Protein AF-A0A946VIC5-F1 (afdb_monomer)

Foldseek 3Di:
DPPPPDDPVNDALVPPQQVLLLQLLLCLLLQVVVSNVVSLVVLVVVCVVVVNDPSSLVSNLLSLLCNCPSLVVLVCLVVLVVVCVVNVRLDLSSLLSNLVSCLVVVVLVSNVVSLVSLVVVDPVPLALSQLSNLLSVLSSCVSVVVNVVSLVSLVVSLVSVVVVCVVPVVCQPPGQHPVVQRSLLSSLVSCVVVLNLVVSLVSLVVVCVRVPSSQSSLCSNLSSCVSVVNLVRNLVSLVSSCVSNVVRDPVRPCPVVSVVSNVD

Radius of gyration: 18.27 Å; Cα contacts (8 Å, |Δi|>4): 382; chains: 1; bounding box: 48×35×54 Å

Mean predicted aligned error: 4.72 Å

Secondary structure (DSSP, 8-state):
--TTS--GGG--IIIIIIHHHHHHHHHHHTT-HHHHHHHHHHHHHHHHHTTS-HHHHHHHHHHHHHHHHHTT-GGGHHHHHHHHHHTT---HHHHHHHHHHHHHTT-HHHHHHHHHHHHHH--SSS-HHHHHHHHHHHHHHHHTT-HHHHHHHHHHHHHHHHHHHHH-GGGGSSSS-SSSS-HHHHHHHHHHHTT-HHHHHHHHHHHHHHSTT-HHHHHHHHHHHHTTT-HHHHHHHHHHHHHHTTT--TT-TTHHHHHHHHH-

Nearest PDB structures (foldseek):
  6sar-assembly1_A  TM=4.954E-01  e=3.915E-02  Escherichia coli K-12
  2fbn-assembly1_B  TM=6.780E-01  e=4.516E-01  Plasmodium falciparum
  6ait-assembly1_E  TM=4.511E-01  e=3.450E-02  Escherichia coli K-12
  3urz-assembly2_B  TM=3.468E-01  e=1.222E-01  Bacteroides ovatus ATCC 8483
  3urz-assembly1_A  TM=3.395E-01  e=1.574E-01  Bacteroides ovatus ATCC 8483

Solvent-accessible surface area (backbone atoms only — not comparable to full-atom values): 13511 Å² total; per-residue (Å²): 116,71,91,79,80,52,57,78,88,72,54,42,57,67,65,51,29,46,50,51,46,46,51,29,50,51,24,52,60,30,30,32,54,68,64,24,47,54,50,48,52,48,44,50,52,52,24,59,71,58,75,60,39,71,69,41,49,59,39,38,34,44,46,57,18,44,52,31,58,76,62,63,39,38,89,48,23,64,63,51,46,49,54,30,60,80,66,67,59,83,54,51,49,34,37,40,33,28,11,49,22,19,46,77,71,67,38,54,69,55,19,51,52,24,31,53,56,21,52,71,60,29,78,83,75,49,44,64,20,42,31,39,23,28,45,32,47,12,48,47,30,37,75,72,67,41,44,71,62,9,53,50,32,23,52,48,20,35,54,39,48,53,52,36,40,70,77,40,56,65,54,68,55,94,52,75,64,69,46,78,71,45,43,37,46,55,39,18,52,53,30,38,76,72,69,39,18,70,61,12,28,52,31,21,56,56,37,40,72,71,47,64,82,44,46,67,41,36,50,50,28,19,54,20,22,48,71,62,75,33,54,71,59,15,50,53,30,46,49,56,45,47,63,54,34,70,76,32,46,89,84,35,87,59,51,64,60,52,52,54,62,72,72,106

Structure (mmCIF, N/CA/C/O backbone):
data_AF-A0A946VIC5-F1
#
_entry.id   AF-A0A946VIC5-F1
#
loop_
_atom_site.group_PDB
_atom_site.id
_atom_site.type_symbol
_atom_site.label_atom_id
_atom_site.label_alt_id
_atom_site.label_comp_id
_atom_site.label_asym_id
_atom_site.label_entity_id
_atom_site.label_seq_id
_atom_site.pdbx_PDB_ins_code
_atom_site.Cartn_x
_atom_site.Cartn_y
_atom_site.Cartn_z
_atom_site.occupancy
_atom_site.B_iso_or_equiv
_atom_site.auth_seq_id
_atom_site.auth_comp_id
_atom_site.auth_asym_id
_atom_site.auth_atom_id
_atom_site.pdbx_PDB_model_num
ATOM 1 N N . VAL A 1 1 ? 4.623 3.145 -31.785 1.00 45.12 1 VAL A N 1
ATOM 2 C CA . VAL A 1 1 ? 3.151 3.039 -31.645 1.00 45.12 1 VAL A CA 1
ATOM 3 C C . VAL A 1 1 ? 2.530 4.268 -32.287 1.00 45.12 1 VAL A C 1
ATOM 5 O O . VAL A 1 1 ? 2.564 5.324 -31.686 1.00 45.12 1 VAL A O 1
ATOM 8 N N . GLU A 1 2 ? 2.019 4.156 -33.515 1.00 37.47 2 GLU A N 1
ATOM 9 C CA . GLU A 1 2 ? 1.386 5.267 -34.262 1.00 37.47 2 GLU A CA 1
ATOM 10 C C . GLU A 1 2 ? -0.143 5.315 -34.094 1.00 37.47 2 GLU A C 1
ATOM 12 O O . GLU A 1 2 ? -0.842 5.965 -34.862 1.00 37.47 2 GLU A O 1
ATOM 17 N N . GLN A 1 3 ? -0.718 4.628 -33.104 1.00 45.34 3 GLN A N 1
ATOM 18 C CA . GLN A 1 3 ? -2.170 4.418 -33.107 1.00 45.34 3 GLN A CA 1
ATOM 19 C C . GLN A 1 3 ? -3.002 5.683 -32.805 1.00 45.34 3 GLN A C 1
ATOM 21 O O . GLN A 1 3 ? -4.219 5.634 -32.927 1.00 45.34 3 GLN A O 1
ATOM 26 N N . HIS A 1 4 ? -2.374 6.808 -32.436 1.00 49.34 4 HIS A N 1
ATOM 27 C CA . HIS A 1 4 ? -3.053 8.087 -32.165 1.00 49.34 4 HIS A CA 1
ATOM 28 C C . HIS A 1 4 ? -2.281 9.328 -32.668 1.00 49.34 4 HIS A C 1
ATOM 30 O O . HIS A 1 4 ? -2.567 10.432 -32.220 1.00 49.34 4 HIS A O 1
ATOM 36 N N . GLY A 1 5 ? -1.311 9.170 -33.579 1.00 45.22 5 GLY A N 1
ATOM 37 C CA . GLY A 1 5 ? -0.580 10.308 -34.167 1.00 45.22 5 GLY A CA 1
ATOM 38 C C . GLY A 1 5 ? 0.439 11.010 -33.256 1.00 45.22 5 GLY A C 1
ATOM 39 O O . GLY A 1 5 ? 0.906 12.083 -33.613 1.00 45.22 5 GLY A O 1
ATOM 40 N N . TRP A 1 6 ? 0.798 10.412 -32.117 1.00 37.88 6 TRP A N 1
ATOM 41 C CA . TRP A 1 6 ? 1.850 10.904 -31.218 1.00 37.88 6 TRP A CA 1
ATOM 42 C C . TRP A 1 6 ? 3.084 10.013 -31.348 1.00 37.88 6 TRP A C 1
ATOM 44 O O . TRP A 1 6 ? 2.950 8.784 -31.301 1.00 37.88 6 TRP A O 1
ATOM 54 N N . GLN A 1 7 ? 4.269 10.600 -31.532 1.00 47.69 7 GLN A N 1
ATOM 55 C CA . GLN A 1 7 ? 5.516 9.836 -31.556 1.00 47.69 7 GLN A CA 1
ATOM 56 C C . GLN A 1 7 ? 6.061 9.650 -30.135 1.00 47.69 7 GLN A C 1
ATOM 58 O O . GLN A 1 7 ? 5.732 10.400 -29.223 1.00 47.69 7 GLN A O 1
ATOM 63 N N . LEU A 1 8 ? 6.893 8.625 -29.922 1.00 47.81 8 LEU A N 1
ATOM 64 C CA . LEU A 1 8 ? 7.508 8.354 -28.612 1.00 47.81 8 LEU A CA 1
ATOM 65 C C . LEU A 1 8 ? 8.368 9.528 -28.107 1.00 47.81 8 LEU A C 1
ATOM 67 O O . LEU A 1 8 ? 8.489 9.696 -26.900 1.00 47.81 8 LEU A O 1
ATOM 71 N N . GLU A 1 9 ? 8.891 10.369 -29.005 1.00 51.94 9 GLU A N 1
ATOM 72 C CA . GLU A 1 9 ? 9.588 11.615 -28.649 1.00 51.94 9 GLU A CA 1
ATOM 73 C C . GLU A 1 9 ? 8.654 12.684 -28.042 1.00 51.94 9 GLU A C 1
ATOM 75 O O . GLU A 1 9 ? 9.115 13.525 -27.273 1.00 51.94 9 GLU A O 1
ATOM 80 N N . ASP A 1 10 ? 7.340 12.612 -28.296 1.00 52.44 10 ASP A N 1
ATOM 81 C CA . ASP A 1 10 ? 6.333 13.512 -27.712 1.00 52.44 10 ASP A CA 1
ATOM 82 C C . ASP A 1 10 ? 5.890 13.067 -26.300 1.00 52.44 10 ASP A C 1
ATOM 84 O O . ASP A 1 10 ? 5.249 13.823 -25.568 1.00 52.44 10 ASP A O 1
ATOM 88 N N . LEU A 1 11 ? 6.236 11.842 -25.883 1.00 52.28 11 LEU A N 1
ATOM 89 C CA . LEU A 1 11 ? 5.926 11.286 -24.563 1.00 52.28 11 LEU A CA 1
ATOM 90 C C . LEU A 1 11 ? 7.049 11.613 -23.574 1.00 52.28 11 LEU A C 1
ATOM 92 O O . LEU A 1 11 ? 7.829 10.753 -23.172 1.00 52.28 11 LEU A O 1
ATOM 96 N N . ASN A 1 12 ? 7.134 12.867 -23.142 1.00 56.34 12 ASN A N 1
ATOM 97 C CA . ASN A 1 12 ? 8.017 13.210 -22.031 1.00 56.34 12 ASN A CA 1
ATOM 98 C C . ASN A 1 12 ? 7.433 12.680 -20.689 1.00 56.34 12 ASN A C 1
ATOM 100 O O . ASN A 1 12 ? 6.232 12.413 -20.553 1.00 56.34 12 ASN A O 1
ATOM 104 N N . ASN A 1 13 ? 8.282 12.531 -19.661 1.00 54.94 13 ASN A N 1
ATOM 105 C CA . ASN A 1 13 ? 7.871 12.091 -18.311 1.00 54.94 13 ASN A CA 1
ATOM 106 C C . ASN A 1 13 ? 6.770 12.993 -17.709 1.00 54.94 13 ASN A C 1
ATOM 108 O O . ASN A 1 13 ? 6.002 12.550 -16.848 1.00 54.94 13 ASN A O 1
ATOM 112 N N . HIS A 1 14 ? 6.675 14.242 -18.185 1.00 57.25 14 HIS A N 1
ATOM 113 C CA . HIS A 1 14 ? 5.679 15.193 -17.732 1.00 57.25 14 HIS A CA 1
ATOM 114 C C . HIS A 1 14 ? 4.271 14.851 -18.246 1.00 57.25 14 HIS A C 1
ATOM 116 O O . HIS A 1 14 ? 3.366 14.656 -17.440 1.00 57.25 14 HIS A O 1
ATOM 122 N N . ASP A 1 15 ? 4.081 14.677 -19.550 1.00 60.31 15 ASP A N 1
ATOM 123 C CA . ASP A 1 15 ? 2.748 14.533 -20.141 1.00 60.31 15 ASP A CA 1
ATOM 124 C C . ASP A 1 15 ? 2.245 13.089 -20.082 1.00 60.31 15 ASP A C 1
ATOM 126 O O . ASP A 1 15 ? 1.104 12.836 -19.700 1.00 60.31 15 ASP A O 1
ATOM 130 N N . TYR A 1 16 ? 3.101 12.107 -20.364 1.00 67.81 16 TYR A N 1
ATOM 131 C CA . TYR A 1 16 ? 2.689 10.704 -20.320 1.00 67.81 16 TYR A CA 1
ATOM 132 C C . TYR A 1 16 ? 2.698 10.152 -18.889 1.00 67.81 16 TYR A C 1
ATOM 134 O O . TYR A 1 16 ? 1.723 9.573 -18.404 1.00 67.81 16 TYR A O 1
ATOM 142 N N . GLY A 1 17 ? 3.804 10.371 -18.175 1.00 71.06 17 GLY A N 1
ATOM 143 C CA . GLY A 1 17 ? 4.026 9.805 -16.852 1.00 71.06 17 GLY A CA 1
ATOM 144 C C . GLY A 1 17 ? 3.172 10.450 -15.762 1.00 71.06 17 GLY A C 1
ATOM 145 O O . GLY A 1 17 ? 2.600 9.729 -14.939 1.00 71.06 17 GLY A O 1
ATOM 146 N N . HIS A 1 18 ? 3.095 11.787 -15.686 1.00 77.31 18 HIS A N 1
ATOM 147 C CA . HIS A 1 18 ? 2.288 12.433 -14.640 1.00 77.31 18 HIS A CA 1
ATOM 148 C C . HIS A 1 18 ? 0.790 12.247 -14.874 1.00 77.31 18 HIS A C 1
ATOM 150 O O . HIS A 1 18 ? 0.112 11.803 -13.948 1.00 77.31 18 HIS A O 1
ATOM 156 N N . LEU A 1 19 ? 0.271 12.496 -16.083 1.00 84.44 19 LEU A N 1
ATOM 157 C CA . LEU A 1 19 ? -1.175 12.414 -16.329 1.00 84.44 19 LEU A CA 1
ATOM 158 C C . LEU A 1 19 ? -1.728 11.011 -16.060 1.00 84.44 19 LEU A C 1
ATOM 160 O O . LEU A 1 19 ? -2.738 10.878 -15.368 1.00 84.44 19 LEU A O 1
ATOM 164 N N . LEU A 1 20 ? -1.048 9.957 -16.523 1.00 89.12 20 LEU A N 1
ATOM 165 C CA . LEU A 1 20 ? -1.529 8.587 -16.324 1.00 89.12 20 LEU A CA 1
ATOM 166 C C . LEU A 1 20 ? -1.470 8.141 -14.863 1.00 89.12 20 LEU A C 1
ATOM 168 O O . LEU A 1 20 ? -2.425 7.532 -14.385 1.00 89.12 20 LEU A O 1
ATOM 172 N N . ARG A 1 21 ? -0.399 8.468 -14.124 1.00 91.19 21 ARG A N 1
ATOM 173 C CA . ARG A 1 21 ? -0.308 8.146 -12.687 1.00 91.19 21 ARG A CA 1
ATOM 174 C C . ARG A 1 21 ? -1.406 8.841 -11.885 1.00 91.19 21 ARG A C 1
ATOM 176 O O . ARG A 1 21 ? -2.006 8.231 -11.004 1.00 91.19 21 ARG A O 1
ATOM 183 N N . PHE A 1 22 ? -1.686 10.102 -12.202 1.00 91.81 22 PHE A N 1
ATOM 184 C CA . PHE A 1 22 ? -2.711 10.889 -11.522 1.00 91.81 22 PHE A CA 1
ATOM 185 C C . PHE A 1 22 ? -4.117 10.408 -11.846 1.00 91.81 22 PHE A C 1
ATOM 187 O O . PHE A 1 22 ? -4.908 10.208 -10.929 1.00 91.81 22 PHE A O 1
ATOM 194 N N . ALA A 1 23 ? -4.417 10.196 -13.128 1.00 93.44 23 ALA A N 1
ATOM 195 C CA . ALA A 1 23 ? -5.705 9.670 -13.553 1.00 93.44 23 ALA A CA 1
ATOM 196 C C . ALA A 1 23 ? -5.943 8.282 -12.948 1.00 93.44 23 ALA A C 1
ATOM 198 O O . ALA A 1 23 ? -6.997 8.045 -12.365 1.00 93.44 23 ALA A O 1
ATOM 199 N N . ASN A 1 24 ? -4.942 7.394 -12.990 1.00 96.25 24 ASN A N 1
ATOM 200 C CA . ASN A 1 24 ? -5.026 6.077 -12.367 1.00 96.25 24 ASN A CA 1
ATOM 201 C C . ASN A 1 24 ? -5.308 6.176 -10.861 1.00 96.25 24 ASN A C 1
ATOM 203 O O . ASN A 1 24 ? -6.275 5.583 -10.393 1.00 96.25 24 ASN A O 1
ATOM 207 N N . TYR A 1 25 ? -4.532 6.973 -10.119 1.00 95.81 25 TYR A N 1
ATOM 208 C CA . TYR A 1 25 ? -4.773 7.183 -8.691 1.00 95.81 25 TYR A CA 1
ATOM 209 C C . TYR A 1 25 ? -6.165 7.771 -8.415 1.00 95.81 25 TYR A C 1
ATOM 211 O O . TYR A 1 25 ? -6.867 7.289 -7.530 1.00 95.81 25 TYR A O 1
ATOM 219 N N . GLY A 1 26 ? -6.591 8.772 -9.187 1.00 95.25 26 GLY A N 1
ATOM 220 C CA . GLY A 1 26 ? -7.910 9.389 -9.060 1.00 95.25 26 GLY A CA 1
ATOM 221 C C . GLY A 1 26 ? -9.044 8.385 -9.265 1.00 95.25 26 GLY A C 1
ATOM 222 O O . GLY A 1 26 ? -9.952 8.322 -8.440 1.00 95.25 26 GLY A O 1
ATOM 223 N N . TYR A 1 27 ? -8.962 7.550 -10.305 1.00 96.94 27 TYR A N 1
ATOM 224 C CA . TYR A 1 27 ? -9.936 6.487 -10.553 1.00 96.94 27 TYR A CA 1
ATOM 225 C C . TYR A 1 27 ? -9.953 5.436 -9.440 1.00 96.94 27 TYR A C 1
ATOM 227 O O . TYR A 1 27 ? -11.035 5.045 -9.003 1.00 96.94 27 TYR A O 1
ATOM 235 N N . LEU A 1 28 ? -8.785 5.029 -8.931 1.00 97.19 28 LEU A N 1
ATOM 236 C CA . LEU A 1 28 ? -8.693 4.114 -7.789 1.00 97.19 28 LEU A CA 1
ATOM 237 C C . LEU A 1 28 ? -9.374 4.706 -6.548 1.00 97.19 28 LEU A C 1
ATOM 239 O O . LEU A 1 28 ? -10.221 4.053 -5.946 1.00 97.19 28 LEU A O 1
ATOM 243 N N . GLN A 1 29 ? -9.080 5.963 -6.200 1.00 96.12 29 GLN A N 1
ATOM 244 C CA . GLN A 1 29 ? -9.702 6.619 -5.044 1.00 96.12 29 GLN A CA 1
ATOM 245 C C . GLN A 1 29 ? -11.203 6.870 -5.242 1.00 96.12 29 GLN A C 1
ATOM 247 O O . GLN A 1 29 ? -11.960 6.774 -4.283 1.00 96.12 29 GLN A O 1
ATOM 252 N N . ALA A 1 30 ? -11.662 7.134 -6.466 1.00 95.75 30 ALA A N 1
ATOM 253 C CA . ALA A 1 30 ? -13.085 7.279 -6.785 1.00 95.75 30 ALA A CA 1
ATOM 254 C C . ALA A 1 30 ? -13.847 5.938 -6.826 1.00 95.75 30 ALA A C 1
ATOM 256 O O . ALA A 1 30 ? -15.070 5.929 -6.968 1.00 95.75 30 ALA A O 1
ATOM 257 N N . GLY A 1 31 ? -13.146 4.806 -6.711 1.00 96.00 31 GLY A N 1
ATOM 258 C CA . GLY A 1 31 ? -13.733 3.472 -6.803 1.00 96.00 31 GLY A CA 1
ATOM 259 C C . GLY A 1 31 ? -14.170 3.082 -8.220 1.00 96.00 31 GLY A C 1
ATOM 260 O O . GLY A 1 31 ? -15.092 2.282 -8.379 1.00 96.00 31 GLY A O 1
ATOM 261 N N . ILE A 1 32 ? -13.528 3.650 -9.246 1.00 96.62 32 ILE A N 1
ATOM 262 C CA . ILE A 1 32 ? -13.761 3.378 -10.673 1.00 96.62 32 ILE A CA 1
ATOM 263 C C . ILE A 1 32 ? -12.616 2.492 -11.186 1.00 96.62 32 ILE A C 1
ATOM 265 O O . ILE A 1 32 ? -11.717 2.927 -11.912 1.00 96.62 32 ILE A O 1
ATOM 269 N N . ALA A 1 33 ? -12.602 1.235 -10.744 1.00 95.50 33 ALA A N 1
ATOM 270 C CA . ALA A 1 33 ? -11.499 0.314 -10.995 1.00 95.50 33 ALA A CA 1
ATOM 271 C C . ALA A 1 33 ? -11.354 -0.044 -12.484 1.00 95.50 33 ALA A C 1
ATOM 273 O O . ALA A 1 33 ? -10.235 -0.292 -12.936 1.00 95.50 33 ALA A O 1
ATOM 274 N N . SER A 1 34 ? -12.438 -0.037 -13.267 1.00 95.81 34 SER A N 1
ATOM 275 C CA . SER A 1 34 ? -12.372 -0.326 -14.706 1.00 95.81 34 SER A CA 1
ATOM 276 C C . SER A 1 34 ? -11.524 0.686 -15.491 1.00 95.81 34 SER A C 1
ATOM 278 O O . SER A 1 34 ? -10.685 0.280 -16.296 1.00 95.81 34 SER A O 1
ATOM 280 N N . GLU A 1 35 ? -11.663 1.989 -15.234 1.00 95.44 35 GLU A N 1
ATOM 281 C CA . GLU A 1 35 ? -10.852 3.025 -15.892 1.00 95.44 35 GLU A CA 1
ATOM 282 C C . GLU A 1 35 ? -9.392 2.975 -15.420 1.00 95.44 35 GLU A C 1
ATOM 284 O O . GLU A 1 35 ? -8.463 3.064 -16.230 1.00 95.44 35 GLU A O 1
ATOM 289 N N . ALA A 1 36 ? -9.166 2.720 -14.126 1.00 96.25 36 ALA A N 1
ATOM 290 C CA . ALA A 1 36 ? -7.824 2.479 -13.600 1.00 96.25 36 ALA A CA 1
ATOM 291 C C . ALA A 1 36 ? -7.151 1.267 -14.280 1.00 96.25 36 ALA A C 1
ATOM 293 O O . ALA A 1 36 ? -5.966 1.331 -14.623 1.00 96.25 36 ALA A O 1
ATOM 294 N N . ALA A 1 37 ? -7.903 0.189 -14.531 1.00 96.69 37 ALA A N 1
ATOM 295 C CA . ALA A 1 37 ? -7.414 -1.013 -15.201 1.00 96.69 37 ALA A CA 1
ATOM 296 C C . ALA A 1 37 ? -7.031 -0.758 -16.666 1.00 96.69 37 ALA A C 1
ATOM 298 O O . ALA A 1 37 ? -5.999 -1.259 -17.116 1.00 96.69 37 ALA A O 1
ATOM 299 N N . LYS A 1 38 ? -7.799 0.062 -17.400 1.00 95.44 38 LYS A N 1
ATOM 300 C CA . LYS A 1 38 ? -7.442 0.464 -18.774 1.00 95.44 38 LYS A CA 1
ATOM 301 C C . LYS A 1 38 ? -6.093 1.180 -18.810 1.00 95.44 38 LYS A C 1
ATOM 303 O O . LYS A 1 38 ? -5.253 0.852 -19.645 1.00 95.44 38 LYS A O 1
ATOM 308 N N . ILE A 1 39 ? -5.849 2.103 -17.875 1.00 95.06 39 ILE A N 1
ATOM 309 C CA . ILE A 1 39 ? -4.554 2.794 -17.766 1.00 95.06 39 ILE A CA 1
ATOM 310 C C . ILE A 1 39 ? -3.432 1.802 -17.426 1.00 95.06 39 ILE A C 1
ATOM 312 O O . ILE A 1 39 ? -2.368 1.848 -18.043 1.00 95.06 39 ILE A O 1
ATOM 316 N N . ARG A 1 40 ? -3.674 0.869 -16.494 1.00 95.56 40 ARG A N 1
ATOM 317 C CA . ARG A 1 40 ? -2.712 -0.183 -16.116 1.00 95.56 40 ARG A CA 1
ATOM 318 C C . ARG A 1 40 ? -2.302 -1.058 -17.306 1.00 95.56 40 ARG A C 1
ATOM 320 O O . ARG A 1 40 ? -1.120 -1.366 -17.455 1.00 95.56 40 ARG A O 1
ATOM 327 N N . GLN A 1 41 ? -3.255 -1.437 -18.156 1.00 95.38 41 GLN A N 1
ATOM 328 C CA . GLN A 1 41 ? -2.980 -2.191 -19.382 1.00 95.38 41 GLN A CA 1
ATOM 329 C C . GLN A 1 41 ? -2.234 -1.342 -20.412 1.00 95.38 41 GLN A C 1
ATOM 331 O O . GLN A 1 41 ? -1.249 -1.802 -20.987 1.00 95.38 41 GLN A O 1
ATOM 336 N N . ARG A 1 42 ? -2.665 -0.091 -20.608 1.00 92.69 42 ARG A N 1
ATOM 337 C CA . ARG A 1 42 ? -2.053 0.823 -21.574 1.00 92.69 42 ARG A CA 1
ATOM 338 C C . ARG A 1 42 ? -0.579 1.080 -21.272 1.00 92.69 42 ARG A C 1
ATOM 340 O O . ARG A 1 42 ? 0.243 0.990 -22.176 1.00 92.69 42 ARG A O 1
ATOM 347 N N . VAL A 1 43 ? -0.232 1.346 -20.010 1.00 93.06 43 VAL A N 1
ATOM 348 C CA . VAL A 1 43 ? 1.161 1.636 -19.640 1.00 93.06 43 VAL A CA 1
ATOM 349 C C . VAL A 1 43 ? 2.084 0.435 -19.864 1.00 93.06 43 VAL A C 1
ATOM 351 O O . VAL A 1 43 ? 3.217 0.624 -20.296 1.00 93.06 43 VAL A O 1
ATOM 354 N N . LEU A 1 44 ? 1.595 -0.795 -19.654 1.00 94.69 44 LEU A N 1
ATOM 355 C CA . LEU A 1 44 ? 2.353 -2.010 -19.969 1.00 94.69 44 LEU A CA 1
ATOM 356 C C . LEU A 1 44 ? 2.551 -2.174 -21.481 1.00 94.6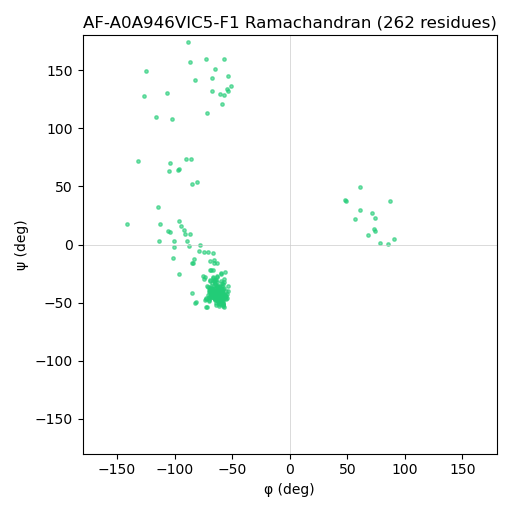9 44 LEU A C 1
ATOM 358 O O . LEU A 1 44 ? 3.662 -2.446 -21.927 1.00 94.69 44 LEU A O 1
ATOM 362 N N . GLN A 1 45 ? 1.494 -1.975 -22.273 1.00 92.56 45 GLN A N 1
ATOM 363 C CA . GLN A 1 45 ? 1.575 -2.057 -23.735 1.00 92.56 45 GLN A CA 1
ATOM 364 C C . GLN A 1 45 ? 2.579 -1.051 -24.302 1.00 92.56 45 GLN A C 1
ATOM 366 O O . GLN A 1 45 ? 3.420 -1.422 -25.118 1.00 92.56 45 GLN A O 1
ATOM 371 N N . ASP A 1 46 ? 2.534 0.197 -23.838 1.00 89.50 46 ASP A N 1
ATOM 372 C CA . ASP A 1 46 ? 3.448 1.245 -24.292 1.00 89.50 46 ASP A CA 1
ATOM 373 C C . ASP A 1 46 ? 4.886 0.982 -23.819 1.00 89.50 46 ASP A C 1
ATOM 375 O O . ASP A 1 46 ? 5.822 1.181 -24.593 1.00 89.50 46 ASP A O 1
ATOM 379 N N . PHE A 1 47 ? 5.079 0.459 -22.601 1.00 91.38 47 PHE A N 1
ATOM 380 C CA . PHE A 1 47 ? 6.396 0.031 -22.121 1.00 91.38 47 PHE A CA 1
ATOM 381 C C . PHE A 1 47 ? 7.004 -1.036 -23.038 1.00 91.38 47 PHE A C 1
ATOM 383 O O . PHE A 1 47 ? 8.110 -0.853 -23.546 1.00 91.38 47 PHE A O 1
ATOM 390 N N . VAL A 1 48 ? 6.259 -2.107 -23.329 1.00 91.81 48 VAL A N 1
ATOM 391 C CA . VAL A 1 48 ? 6.712 -3.186 -24.221 1.00 91.81 48 VAL A CA 1
ATOM 392 C C . VAL A 1 48 ? 6.971 -2.658 -25.632 1.00 91.81 48 VAL A C 1
ATOM 394 O O . VAL A 1 48 ? 8.019 -2.931 -26.214 1.00 91.81 48 VAL A O 1
ATOM 397 N N . ALA A 1 49 ? 6.058 -1.855 -26.177 1.00 88.75 49 ALA A N 1
ATOM 398 C CA . ALA A 1 49 ? 6.183 -1.331 -27.533 1.00 88.75 49 ALA A CA 1
ATOM 399 C C . ALA A 1 49 ? 7.311 -0.298 -27.692 1.00 88.75 49 ALA A C 1
ATOM 401 O O . ALA A 1 49 ? 7.799 -0.096 -28.803 1.00 88.75 49 ALA A O 1
ATOM 402 N N . SER A 1 50 ? 7.733 0.343 -26.599 1.00 87.25 50 SER A N 1
ATOM 403 C CA . SER A 1 50 ? 8.916 1.212 -26.561 1.00 87.25 50 SER A CA 1
ATOM 404 C C . SER A 1 50 ? 10.241 0.444 -26.468 1.00 87.25 50 SER A C 1
ATOM 406 O O . SER A 1 50 ? 11.300 1.061 -26.518 1.00 87.25 50 SER A O 1
ATOM 408 N N . GLY A 1 51 ? 10.204 -0.885 -26.312 1.00 88.56 51 GLY A N 1
ATOM 409 C CA . GLY A 1 51 ? 11.398 -1.689 -26.043 1.00 88.56 51 GLY A CA 1
ATOM 410 C C . GLY A 1 51 ? 11.922 -1.543 -24.610 1.00 88.56 51 GLY A C 1
ATOM 411 O O . GLY A 1 51 ? 13.098 -1.798 -24.368 1.00 88.56 51 GLY A O 1
ATOM 412 N N . GLY A 1 52 ? 11.067 -1.135 -23.667 1.00 87.69 52 GLY A N 1
ATOM 413 C CA . GLY A 1 52 ? 11.423 -0.983 -22.258 1.00 87.69 52 GLY A CA 1
ATOM 414 C C . GLY A 1 52 ? 12.012 0.381 -21.890 1.00 87.69 52 GLY A C 1
ATOM 415 O O . GLY A 1 52 ? 12.921 0.447 -21.063 1.00 87.69 52 GLY A O 1
ATOM 416 N N . ALA A 1 53 ? 11.519 1.470 -22.491 1.00 86.75 53 ALA A N 1
ATOM 417 C CA . ALA A 1 53 ? 12.000 2.824 -22.221 1.00 86.75 53 ALA A CA 1
ATOM 418 C C . ALA A 1 53 ? 11.956 3.176 -20.720 1.00 86.75 53 ALA A C 1
ATOM 420 O O . ALA A 1 53 ? 10.953 2.952 -20.026 1.00 86.75 53 ALA A O 1
ATOM 421 N N . ALA A 1 54 ? 13.045 3.765 -20.218 1.00 83.31 54 ALA A N 1
ATOM 422 C CA . ALA A 1 54 ? 13.221 4.078 -18.800 1.00 83.31 54 ALA A CA 1
ATOM 423 C C . ALA A 1 54 ? 12.180 5.093 -18.291 1.00 83.31 54 ALA A C 1
ATOM 425 O O . ALA A 1 54 ? 11.723 5.014 -17.149 1.00 83.31 54 ALA A O 1
ATOM 426 N N . GLU A 1 55 ? 11.753 6.005 -19.162 1.00 82.00 55 GLU A N 1
ATOM 427 C CA . GLU A 1 55 ? 10.748 7.037 -18.918 1.00 82.00 55 GLU A CA 1
ATOM 428 C C . GLU A 1 55 ? 9.364 6.442 -18.615 1.00 82.00 55 GLU A C 1
ATOM 430 O O . GLU A 1 55 ? 8.574 7.050 -17.890 1.00 82.00 55 GLU A O 1
ATOM 435 N N . ILE A 1 56 ? 9.077 5.237 -19.124 1.00 88.12 56 ILE A N 1
ATOM 436 C CA . ILE A 1 56 ? 7.808 4.524 -18.919 1.00 88.12 56 ILE A CA 1
ATOM 437 C C . ILE A 1 56 ? 7.908 3.520 -17.760 1.00 88.12 56 ILE A C 1
ATOM 439 O O . ILE A 1 56 ? 6.904 3.250 -17.095 1.00 88.12 56 ILE A O 1
ATOM 443 N N . ALA A 1 57 ? 9.109 3.023 -17.449 1.00 90.94 57 ALA A N 1
ATOM 444 C CA . ALA A 1 57 ? 9.331 2.062 -16.368 1.00 90.94 57 ALA A CA 1
ATOM 445 C C . ALA A 1 57 ? 8.820 2.569 -15.005 1.00 90.94 57 ALA A C 1
ATOM 447 O O . ALA A 1 57 ? 8.158 1.837 -14.270 1.00 90.94 57 ALA A O 1
ATOM 448 N N . ALA A 1 58 ? 9.078 3.839 -14.667 1.00 89.88 58 ALA A N 1
ATOM 449 C CA . ALA A 1 58 ? 8.632 4.411 -13.395 1.00 89.88 58 ALA A CA 1
ATOM 450 C C . ALA A 1 58 ? 7.098 4.594 -13.303 1.00 89.88 58 ALA A C 1
ATOM 452 O O . ALA A 1 58 ? 6.520 4.195 -12.287 1.00 89.88 58 ALA A O 1
ATOM 453 N N . PRO A 1 59 ? 6.402 5.144 -14.319 1.00 92.06 59 PRO A N 1
ATOM 454 C CA . PRO A 1 59 ? 4.941 5.102 -14.390 1.00 92.06 59 PRO A CA 1
ATOM 455 C C . PRO A 1 59 ? 4.352 3.689 -14.314 1.00 92.06 59 PRO A C 1
ATOM 457 O O . PRO A 1 59 ? 3.395 3.487 -13.567 1.00 92.06 59 PRO A O 1
ATOM 460 N N . LEU A 1 60 ? 4.933 2.720 -15.033 1.00 95.25 60 LEU A N 1
ATOM 461 C CA . LEU A 1 60 ? 4.509 1.318 -15.011 1.00 95.25 60 LEU A CA 1
ATOM 462 C C . LEU A 1 60 ? 4.557 0.756 -13.586 1.00 95.25 60 LEU A C 1
ATOM 464 O O . LEU A 1 60 ? 3.541 0.271 -13.084 1.00 95.25 60 LEU A O 1
ATOM 468 N N . ALA A 1 61 ? 5.709 0.887 -12.922 1.00 95.94 61 ALA A N 1
ATOM 469 C CA . ALA A 1 61 ? 5.913 0.423 -11.556 1.00 95.94 61 ALA A CA 1
ATOM 470 C C . ALA A 1 61 ? 4.924 1.065 -10.567 1.00 95.94 61 ALA A C 1
ATOM 472 O O . ALA A 1 61 ? 4.333 0.358 -9.755 1.00 95.94 61 ALA A O 1
ATOM 473 N N . ASP A 1 62 ? 4.698 2.383 -10.650 1.00 95.56 62 ASP A N 1
ATOM 474 C CA . ASP A 1 62 ? 3.762 3.092 -9.763 1.00 95.56 62 ASP A CA 1
ATOM 475 C C . ASP A 1 62 ? 2.315 2.619 -9.958 1.00 95.56 62 ASP A C 1
ATOM 477 O O . ASP A 1 62 ? 1.645 2.264 -8.992 1.00 95.56 62 ASP A O 1
ATOM 481 N N . ILE A 1 63 ? 1.838 2.576 -11.204 1.00 96.81 63 ILE A N 1
ATOM 482 C CA . ILE A 1 63 ? 0.451 2.214 -11.536 1.00 96.81 63 ILE A CA 1
ATOM 483 C C . ILE A 1 63 ? 0.147 0.765 -11.136 1.00 96.81 63 ILE A C 1
ATOM 485 O O . ILE A 1 63 ? -0.913 0.475 -10.577 1.00 96.81 63 ILE A O 1
ATOM 489 N N . TRP A 1 64 ? 1.079 -0.155 -11.388 1.00 97.88 64 TRP A N 1
ATOM 490 C CA . TRP A 1 64 ? 0.901 -1.560 -11.026 1.00 97.88 64 TRP A CA 1
ATOM 491 C C . TRP A 1 64 ? 0.983 -1.792 -9.516 1.00 97.88 64 TRP A C 1
ATOM 493 O O . TRP A 1 64 ? 0.207 -2.584 -8.982 1.00 97.88 64 TRP A O 1
ATOM 503 N N . ALA A 1 65 ? 1.843 -1.057 -8.811 1.00 98.38 65 ALA A N 1
ATOM 504 C CA . ALA A 1 65 ? 1.907 -1.089 -7.354 1.00 98.38 65 ALA A CA 1
ATOM 505 C C . ALA A 1 65 ? 0.619 -0.563 -6.699 1.00 98.38 65 ALA A C 1
ATOM 507 O O . ALA A 1 65 ? 0.093 -1.180 -5.770 1.00 98.38 65 ALA A O 1
ATOM 508 N N . ARG A 1 66 ? 0.073 0.550 -7.211 1.00 97.75 66 ARG A N 1
ATOM 509 C CA . ARG A 1 66 ? -1.174 1.156 -6.715 1.00 97.75 66 ARG A CA 1
ATOM 510 C C . ARG A 1 66 ? -2.365 0.226 -6.849 1.00 97.75 66 ARG A C 1
ATOM 512 O O . ARG A 1 66 ? -3.183 0.171 -5.941 1.00 97.75 66 ARG A O 1
ATOM 519 N N . TRP A 1 67 ? -2.434 -0.545 -7.931 1.00 97.94 67 TRP A N 1
ATOM 520 C CA . TRP A 1 67 ? -3.483 -1.547 -8.097 1.00 97.94 67 TRP A CA 1
ATOM 521 C C . TRP A 1 67 ? -3.525 -2.549 -6.935 1.00 97.94 67 TRP A C 1
ATOM 523 O O . TRP A 1 67 ? -4.600 -2.869 -6.438 1.00 97.94 67 TRP A O 1
ATOM 533 N N . VAL A 1 68 ? -2.362 -3.026 -6.481 1.00 98.12 68 VAL A N 1
ATOM 534 C CA . VAL A 1 68 ? -2.276 -3.959 -5.349 1.00 98.12 68 VAL A CA 1
ATOM 535 C C . VAL A 1 68 ? -2.558 -3.245 -4.028 1.00 98.12 68 VAL A C 1
ATOM 537 O O . VAL A 1 68 ? -3.366 -3.729 -3.243 1.00 98.12 68 VAL A O 1
ATOM 540 N N . ILE A 1 69 ? -1.937 -2.086 -3.796 1.00 98.06 69 ILE A N 1
ATOM 541 C CA . ILE A 1 69 ? -2.018 -1.370 -2.516 1.00 98.06 69 ILE A CA 1
ATOM 542 C C . ILE A 1 69 ? -3.390 -0.728 -2.284 1.00 98.06 69 ILE A C 1
ATOM 544 O O . ILE A 1 69 ? -3.987 -0.932 -1.231 1.00 98.06 69 ILE A O 1
ATOM 548 N N . ASP A 1 70 ? -3.878 0.078 -3.228 1.00 97.31 70 ASP A N 1
ATOM 549 C CA . ASP A 1 70 ? -5.065 0.915 -3.017 1.00 97.31 70 ASP A CA 1
ATOM 550 C C . ASP A 1 70 ? -6.361 0.074 -3.052 1.00 97.31 70 ASP A C 1
ATOM 552 O O . ASP A 1 70 ? -7.330 0.417 -2.378 1.00 97.31 70 ASP A O 1
ATOM 556 N N . LEU A 1 71 ? -6.372 -1.066 -3.759 1.00 96.50 71 LEU A N 1
ATOM 557 C CA . LEU A 1 71 ? -7.507 -2.005 -3.796 1.00 96.50 71 LEU A CA 1
ATOM 558 C C . LEU A 1 71 ? -7.335 -3.231 -2.880 1.00 96.50 71 LEU A C 1
ATOM 560 O O . LEU A 1 71 ? -8.183 -4.124 -2.918 1.00 96.50 71 LEU A O 1
ATOM 564 N N . GLU A 1 72 ? -6.238 -3.302 -2.118 1.00 96.19 72 GLU A N 1
ATOM 565 C CA . GLU A 1 72 ? -5.842 -4.458 -1.291 1.00 96.19 72 GLU A CA 1
ATOM 566 C C . GLU A 1 72 ? -5.909 -5.802 -2.050 1.00 96.19 72 GLU A C 1
ATOM 568 O O . GLU A 1 72 ? -6.297 -6.839 -1.512 1.00 96.19 72 GLU A O 1
ATOM 573 N N . GLN A 1 73 ? -5.527 -5.796 -3.332 1.00 96.62 73 GLN A N 1
ATOM 574 C CA . GLN A 1 73 ? -5.524 -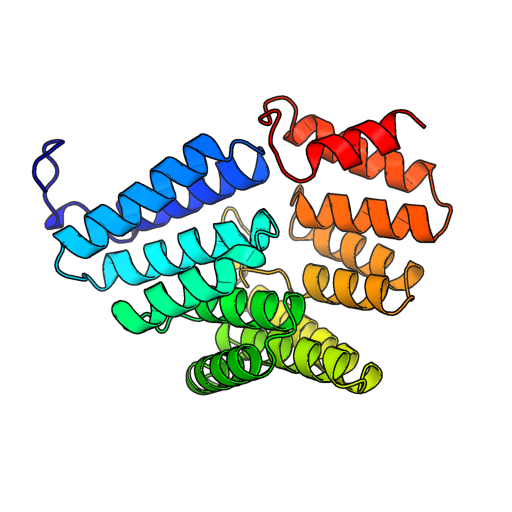6.972 -4.213 1.00 96.62 73 GLN A CA 1
ATOM 575 C C . GLN A 1 73 ? -4.277 -7.830 -3.976 1.00 96.62 73 GLN A C 1
ATOM 577 O O . GLN A 1 73 ? -3.519 -8.117 -4.906 1.00 96.62 73 GLN A O 1
ATOM 582 N N . TRP A 1 74 ? -4.045 -8.224 -2.722 1.00 97.44 74 TRP A N 1
ATOM 583 C CA . TRP A 1 74 ? -2.839 -8.940 -2.296 1.00 97.44 74 TRP A CA 1
ATOM 584 C C . TRP A 1 74 ? -2.624 -10.238 -3.076 1.00 97.44 74 TRP A C 1
ATOM 586 O O . TRP A 1 74 ? -1.492 -10.614 -3.351 1.00 97.44 74 TRP A O 1
ATOM 596 N N . GLN A 1 75 ? -3.688 -10.887 -3.549 1.00 97.06 75 GLN A N 1
ATOM 597 C CA . GLN A 1 75 ? -3.590 -12.108 -4.356 1.00 97.06 75 GLN A CA 1
ATOM 598 C C . GLN A 1 75 ? -2.868 -11.891 -5.701 1.00 97.06 75 GLN A C 1
ATOM 600 O O . GLN A 1 75 ? -2.441 -12.857 -6.320 1.00 97.06 75 GLN A O 1
ATOM 605 N N . GLN A 1 76 ? -2.701 -10.643 -6.158 1.00 97.69 76 GLN A N 1
ATOM 606 C CA . GLN A 1 76 ? -1.951 -10.309 -7.378 1.00 97.69 76 GLN A CA 1
ATOM 607 C C . GLN A 1 76 ? -0.453 -10.068 -7.129 1.00 97.69 76 GLN A C 1
ATOM 609 O O . GLN A 1 76 ? 0.265 -9.704 -8.061 1.00 97.69 76 GLN A O 1
ATOM 614 N N . THR A 1 77 ? 0.036 -10.244 -5.897 1.00 98.56 77 THR A N 1
ATOM 615 C CA . THR A 1 77 ? 1.439 -9.992 -5.539 1.00 98.56 77 THR A CA 1
ATOM 616 C C . THR A 1 77 ? 2.424 -10.848 -6.330 1.00 98.56 77 THR A C 1
ATOM 618 O O . THR A 1 77 ? 3.429 -10.310 -6.788 1.00 98.56 77 THR A O 1
ATOM 621 N N . ASP A 1 78 ? 2.142 -12.135 -6.546 1.00 98.31 78 ASP A N 1
ATOM 622 C CA . ASP A 1 78 ? 3.060 -13.005 -7.294 1.00 98.31 78 ASP A CA 1
ATOM 623 C C . ASP A 1 78 ? 3.163 -12.563 -8.761 1.00 98.31 78 ASP A C 1
ATOM 625 O O . ASP A 1 78 ? 4.265 -12.386 -9.274 1.00 98.31 78 ASP A O 1
ATOM 629 N N . THR A 1 79 ? 2.032 -12.236 -9.398 1.00 98.25 79 THR A N 1
ATOM 630 C CA . THR A 1 79 ? 2.007 -11.647 -10.749 1.00 98.25 79 THR A CA 1
ATOM 631 C C . THR A 1 79 ? 2.760 -10.316 -10.813 1.00 98.25 79 THR A C 1
ATOM 633 O O . THR A 1 79 ? 3.431 -10.021 -11.801 1.00 98.25 79 THR A O 1
ATOM 636 N N . LEU A 1 80 ? 2.669 -9.487 -9.767 1.00 98.56 80 LEU A N 1
ATOM 637 C CA . LEU A 1 80 ? 3.414 -8.230 -9.697 1.00 98.56 80 LEU A CA 1
ATOM 638 C C . LEU A 1 80 ? 4.929 -8.475 -9.592 1.00 98.56 80 LEU A C 1
ATOM 640 O O . LEU A 1 80 ? 5.704 -7.765 -10.231 1.00 98.56 80 LEU A O 1
ATOM 644 N N . ALA A 1 81 ? 5.346 -9.482 -8.822 1.00 98.69 81 ALA A N 1
ATOM 645 C CA . ALA A 1 81 ? 6.745 -9.878 -8.699 1.00 98.69 81 ALA A CA 1
ATOM 646 C C . ALA A 1 81 ? 7.292 -10.487 -9.999 1.00 98.69 81 ALA A C 1
ATOM 648 O O . ALA A 1 81 ? 8.415 -10.177 -10.391 1.00 98.69 81 ALA A O 1
ATOM 649 N N . GLU A 1 82 ? 6.506 -11.309 -10.696 1.00 98.44 82 GLU A N 1
ATOM 650 C CA . GLU A 1 82 ? 6.844 -11.826 -12.028 1.00 98.44 82 GLU A CA 1
ATOM 651 C C . GLU A 1 82 ? 7.087 -10.685 -13.020 1.00 98.44 82 GLU A C 1
ATOM 653 O O . GLU A 1 82 ? 8.165 -10.627 -13.607 1.00 98.44 82 GLU A O 1
ATOM 658 N N . LEU A 1 83 ? 6.161 -9.722 -13.112 1.00 97.81 83 LEU A N 1
ATOM 659 C CA . LEU A 1 83 ? 6.315 -8.529 -13.952 1.00 97.81 83 LEU A CA 1
ATOM 660 C C . LEU A 1 83 ? 7.589 -7.740 -13.601 1.00 97.81 83 LEU A C 1
ATOM 662 O O . LEU A 1 83 ? 8.337 -7.324 -14.488 1.00 97.81 83 LEU A O 1
ATOM 666 N N . ALA A 1 84 ? 7.844 -7.525 -12.305 1.00 98.12 84 ALA A N 1
ATOM 667 C CA . ALA A 1 84 ? 9.017 -6.787 -11.850 1.00 98.12 84 ALA A CA 1
ATOM 668 C C . ALA A 1 84 ? 10.324 -7.476 -12.266 1.00 98.12 84 ALA A C 1
ATOM 670 O O . ALA A 1 84 ? 11.256 -6.801 -12.703 1.00 98.12 84 ALA A O 1
ATOM 671 N N . ARG A 1 85 ? 10.390 -8.810 -12.174 1.00 97.94 85 ARG A N 1
ATOM 672 C CA . ARG A 1 85 ? 11.565 -9.591 -12.584 1.00 97.94 85 ARG A CA 1
ATOM 673 C C . ARG A 1 85 ? 11.711 -9.662 -14.101 1.00 97.94 85 ARG A C 1
ATOM 675 O O . ARG A 1 85 ? 12.808 -9.422 -14.597 1.00 97.94 85 ARG A O 1
ATOM 682 N N . GLU A 1 86 ? 10.627 -9.942 -14.827 1.00 96.94 86 GLU A N 1
ATOM 683 C CA . GLU A 1 86 ? 10.610 -10.047 -16.294 1.00 96.94 86 GLU A CA 1
ATOM 684 C C . GLU A 1 86 ? 11.150 -8.777 -16.958 1.00 96.94 86 GLU A C 1
ATOM 686 O O . GLU A 1 86 ? 11.909 -8.838 -17.924 1.00 96.94 86 GLU A O 1
ATOM 691 N N . HIS A 1 87 ? 10.793 -7.618 -16.408 1.00 95.88 87 HIS A N 1
ATOM 692 C CA . HIS A 1 87 ? 11.159 -6.316 -16.956 1.00 95.88 87 HIS A CA 1
ATOM 693 C C . HIS A 1 87 ? 12.253 -5.594 -16.160 1.00 95.88 87 HIS A C 1
ATOM 695 O O . HIS A 1 87 ? 12.492 -4.409 -16.390 1.00 95.88 87 HIS A O 1
ATOM 701 N N . ALA A 1 88 ? 12.913 -6.288 -15.225 1.00 95.69 88 ALA A N 1
ATOM 702 C CA . ALA A 1 88 ? 13.968 -5.745 -14.367 1.00 95.69 88 ALA A CA 1
ATOM 703 C C . ALA A 1 88 ? 13.600 -4.402 -13.689 1.00 95.69 88 ALA A C 1
ATOM 705 O O . ALA A 1 88 ? 14.435 -3.507 -13.532 1.00 95.69 88 ALA A O 1
ATOM 706 N N . LEU A 1 89 ? 12.340 -4.248 -13.273 1.00 96.06 89 LEU A N 1
ATOM 707 C CA . LEU A 1 89 ? 11.836 -3.043 -12.617 1.00 96.06 89 LEU A CA 1
ATOM 708 C C . LEU A 1 89 ? 12.408 -2.953 -11.199 1.00 96.06 89 LEU A C 1
ATOM 710 O O . LEU A 1 89 ? 12.087 -3.767 -10.335 1.00 96.06 89 LEU A O 1
ATOM 714 N N . ARG A 1 90 ? 13.252 -1.949 -10.943 1.00 93.19 90 ARG A N 1
ATOM 715 C CA . ARG A 1 90 ? 13.886 -1.699 -9.633 1.00 93.19 90 ARG A CA 1
ATOM 716 C C . ARG A 1 90 ? 13.425 -0.395 -8.980 1.00 93.19 90 ARG A C 1
ATOM 718 O O . ARG A 1 90 ? 14.193 0.269 -8.299 1.00 93.19 90 ARG A O 1
ATOM 725 N N . GLN A 1 91 ? 12.182 0.021 -9.199 1.00 93.50 91 GLN A N 1
ATOM 726 C CA . GLN A 1 91 ? 11.627 1.197 -8.524 1.00 93.50 91 GLN A CA 1
ATOM 727 C C . GLN A 1 91 ? 11.122 0.823 -7.117 1.00 93.50 91 GLN A C 1
ATOM 729 O O . GLN A 1 91 ? 10.498 -0.230 -6.976 1.00 93.50 91 GLN A O 1
ATOM 734 N N . PRO A 1 92 ? 11.297 1.676 -6.088 1.00 94.00 92 PRO A N 1
ATOM 735 C CA . PRO A 1 92 ? 10.837 1.365 -4.732 1.00 94.00 92 PRO A CA 1
ATOM 736 C C . PRO A 1 92 ? 9.350 0.995 -4.666 1.00 94.00 92 PRO A C 1
ATOM 738 O O . PRO A 1 92 ? 8.996 -0.006 -4.059 1.00 94.00 92 PRO A O 1
ATOM 741 N N . ASN A 1 93 ? 8.482 1.720 -5.379 1.00 95.06 93 ASN A N 1
ATOM 742 C CA . ASN A 1 93 ? 7.026 1.565 -5.267 1.00 95.06 93 ASN A CA 1
ATOM 743 C C . ASN A 1 93 ? 6.515 0.152 -5.591 1.00 95.06 93 ASN A C 1
ATOM 745 O O . ASN A 1 93 ? 5.657 -0.360 -4.869 1.00 95.06 93 ASN A O 1
ATOM 749 N N . ILE A 1 94 ? 7.037 -0.489 -6.646 1.00 98.06 94 ILE A N 1
ATOM 750 C CA . ILE A 1 94 ? 6.623 -1.853 -7.015 1.00 98.06 94 ILE A CA 1
ATOM 751 C C . ILE A 1 94 ? 7.101 -2.874 -5.985 1.00 98.06 94 ILE A C 1
ATOM 753 O O . ILE A 1 94 ? 6.322 -3.731 -5.576 1.00 98.06 94 ILE A O 1
ATOM 757 N N . TRP A 1 95 ? 8.323 -2.722 -5.475 1.00 98.38 95 TRP A N 1
ATOM 758 C CA . TRP A 1 95 ? 8.862 -3.611 -4.448 1.00 98.38 95 TRP A CA 1
ATOM 759 C C . TRP A 1 95 ? 8.241 -3.377 -3.067 1.00 98.38 95 TRP A C 1
ATOM 761 O O . TRP A 1 95 ? 8.075 -4.336 -2.319 1.00 98.38 95 TRP A O 1
ATOM 771 N N . THR A 1 96 ? 7.774 -2.163 -2.755 1.00 98.62 96 THR A N 1
ATOM 772 C CA . THR A 1 96 ? 6.910 -1.915 -1.591 1.00 98.62 96 THR A CA 1
ATOM 773 C C . THR A 1 96 ? 5.611 -2.708 -1.715 1.00 98.62 96 THR A C 1
ATOM 775 O O . THR A 1 96 ? 5.261 -3.444 -0.799 1.00 98.62 96 THR A O 1
ATOM 778 N N . ALA A 1 97 ? 4.901 -2.612 -2.845 1.00 98.75 97 ALA A N 1
ATOM 779 C CA . ALA A 1 97 ? 3.655 -3.357 -3.046 1.00 98.75 97 ALA A CA 1
ATOM 780 C C . ALA A 1 97 ? 3.861 -4.879 -2.986 1.00 98.75 97 ALA A C 1
ATOM 782 O O . ALA A 1 97 ? 3.051 -5.577 -2.370 1.00 98.75 97 ALA A O 1
ATOM 783 N N . ILE A 1 98 ? 4.958 -5.380 -3.568 1.00 98.88 98 ILE A N 1
ATOM 784 C CA . ILE A 1 98 ? 5.341 -6.794 -3.485 1.00 98.88 98 ILE A CA 1
ATOM 785 C C . ILE A 1 98 ? 5.597 -7.189 -2.030 1.00 98.88 98 ILE A C 1
ATOM 787 O O . ILE A 1 98 ? 4.975 -8.131 -1.554 1.00 98.88 98 ILE A O 1
ATOM 791 N N . GLY A 1 99 ? 6.453 -6.464 -1.305 1.00 98.81 99 GLY A N 1
ATOM 792 C CA . GLY A 1 99 ? 6.818 -6.800 0.072 1.00 98.81 99 GLY A CA 1
ATOM 793 C C . GLY A 1 99 ? 5.630 -6.768 1.030 1.00 98.81 99 GLY A C 1
ATOM 794 O O . GLY A 1 99 ? 5.415 -7.723 1.775 1.00 98.81 99 GLY A O 1
ATOM 795 N N . LEU A 1 100 ? 4.806 -5.715 0.965 1.00 98.81 100 LEU A N 1
ATOM 796 C CA . LEU A 1 100 ? 3.599 -5.614 1.789 1.00 98.81 100 LEU A CA 1
ATOM 797 C C . LEU A 1 100 ? 2.622 -6.754 1.474 1.00 98.81 100 LEU A C 1
ATOM 799 O O . LEU A 1 100 ? 2.198 -7.465 2.383 1.00 98.81 100 LEU A O 1
ATOM 803 N N . GLY A 1 101 ? 2.295 -6.969 0.196 1.00 98.75 101 GLY A N 1
ATOM 804 C CA . GLY A 1 101 ? 1.370 -8.030 -0.204 1.00 98.75 101 GLY A CA 1
ATOM 805 C C . GLY A 1 101 ? 1.902 -9.441 0.073 1.00 98.75 101 GLY A C 1
ATOM 806 O O . GLY A 1 101 ? 1.133 -10.328 0.436 1.00 98.75 101 GLY A O 1
ATOM 807 N N . ALA A 1 102 ? 3.218 -9.646 0.003 1.00 98.88 102 ALA A N 1
ATOM 808 C CA . ALA A 1 102 ? 3.851 -10.922 0.315 1.00 98.88 102 ALA A CA 1
ATOM 809 C C . ALA A 1 102 ? 3.687 -11.274 1.798 1.00 98.88 102 ALA A C 1
ATOM 811 O O . ALA A 1 102 ? 3.308 -12.404 2.108 1.00 98.88 102 ALA A O 1
ATOM 812 N N . VAL A 1 103 ? 3.862 -10.305 2.708 1.00 98.69 103 VAL A N 1
ATOM 813 C CA . VAL A 1 103 ? 3.549 -10.516 4.131 1.00 98.69 103 VAL A CA 1
ATOM 814 C C . VAL A 1 103 ? 2.063 -10.832 4.320 1.00 98.69 103 VAL A C 1
ATOM 816 O O . VAL A 1 103 ? 1.733 -11.783 5.025 1.00 98.69 103 VAL A O 1
ATOM 819 N N . ARG A 1 104 ? 1.160 -10.103 3.645 1.00 97.88 104 ARG A N 1
ATOM 820 C CA . ARG A 1 104 ? -0.297 -10.347 3.714 1.00 97.88 104 ARG A CA 1
ATOM 821 C C . ARG A 1 104 ? -0.700 -11.752 3.267 1.00 97.88 104 ARG A C 1
ATOM 823 O O . ARG A 1 104 ? -1.615 -12.328 3.846 1.00 97.88 104 ARG A O 1
ATOM 830 N N . ASN A 1 105 ? -0.009 -12.305 2.277 1.00 98.19 105 ASN A N 1
ATOM 831 C CA . ASN A 1 105 ? -0.255 -13.656 1.774 1.00 98.19 105 ASN A CA 1
ATOM 832 C C . ASN A 1 105 ? 0.521 -14.745 2.537 1.00 98.19 105 ASN A C 1
ATOM 834 O O . ASN A 1 105 ? 0.409 -15.920 2.193 1.00 98.19 105 ASN A O 1
ATOM 838 N N . GLY A 1 106 ? 1.338 -14.386 3.534 1.00 98.12 106 GLY A N 1
ATOM 839 C CA . GLY A 1 106 ? 2.193 -15.330 4.261 1.00 98.12 106 GLY A CA 1
ATOM 840 C C . GLY A 1 106 ? 3.419 -15.820 3.477 1.00 98.12 106 GLY A C 1
ATOM 841 O O . GLY A 1 106 ? 4.099 -16.745 3.918 1.00 98.12 106 GLY A O 1
ATOM 842 N N . ASN A 1 107 ? 3.742 -15.207 2.335 1.00 98.62 107 ASN A N 1
ATOM 843 C CA . ASN A 1 107 ? 4.932 -15.523 1.547 1.00 98.62 107 ASN A CA 1
ATOM 844 C C . ASN A 1 107 ? 6.149 -14.739 2.070 1.00 98.62 107 ASN A C 1
ATOM 846 O O . ASN A 1 107 ? 6.610 -13.775 1.455 1.00 98.62 107 ASN A O 1
ATOM 850 N N . LEU A 1 108 ? 6.680 -15.146 3.228 1.00 98.50 108 LEU A N 1
ATOM 851 C CA . LEU A 1 108 ? 7.818 -14.460 3.857 1.00 98.50 108 LEU A CA 1
ATOM 852 C C . LEU A 1 108 ? 9.101 -14.508 3.015 1.00 98.50 108 LEU A C 1
ATOM 854 O O . LEU A 1 108 ? 9.904 -13.583 3.090 1.00 98.50 108 LEU A O 1
ATOM 858 N N . ALA A 1 109 ? 9.280 -15.533 2.176 1.00 98.69 109 ALA A N 1
ATOM 859 C CA . ALA A 1 109 ? 10.423 -15.608 1.267 1.00 98.69 109 ALA A CA 1
ATOM 860 C C . ALA A 1 109 ? 10.405 -14.457 0.247 1.00 98.69 109 ALA A C 1
ATOM 862 O O . ALA A 1 109 ? 11.406 -13.761 0.082 1.00 98.69 109 ALA A O 1
ATOM 863 N N . LEU A 1 110 ? 9.250 -14.203 -0.377 1.00 98.88 110 LEU A N 1
ATOM 864 C CA . LEU A 1 110 ? 9.081 -13.075 -1.294 1.00 98.88 110 LEU A CA 1
ATOM 865 C C . LEU A 1 110 ? 9.142 -11.724 -0.568 1.00 98.88 110 LEU A C 1
ATOM 867 O O . LEU A 1 110 ? 9.689 -10.762 -1.104 1.00 98.88 110 LEU A O 1
ATOM 871 N N . ALA A 1 111 ? 8.624 -11.642 0.660 1.00 98.88 111 ALA A N 1
ATOM 872 C CA . ALA A 1 111 ? 8.745 -10.430 1.467 1.00 98.88 111 ALA A CA 1
ATOM 873 C C . ALA A 1 111 ? 10.218 -10.093 1.757 1.00 98.88 111 ALA A C 1
ATOM 875 O O . ALA A 1 111 ? 10.621 -8.936 1.637 1.00 98.88 111 ALA A O 1
ATOM 876 N N . GLN A 1 112 ? 11.031 -11.102 2.079 1.00 98.81 112 GLN A N 1
ATOM 877 C CA . GLN A 1 112 ? 12.460 -10.936 2.329 1.00 98.81 112 GLN A CA 1
ATOM 878 C C . GLN A 1 112 ? 13.232 -10.550 1.060 1.00 98.81 112 GLN A C 1
ATOM 880 O O . GLN A 1 112 ? 14.120 -9.703 1.133 1.00 98.81 112 GLN A O 1
ATOM 885 N N . GLU A 1 113 ? 12.880 -11.116 -0.098 1.00 98.69 113 GLU A N 1
ATOM 886 C CA . GLU A 1 113 ? 13.426 -10.686 -1.394 1.00 98.69 113 GLU A CA 1
ATOM 887 C C . GLU A 1 113 ? 13.116 -9.209 -1.659 1.00 98.69 113 GLU A C 1
ATOM 889 O O . GLU A 1 113 ? 14.014 -8.432 -1.985 1.00 98.69 113 GLU A O 1
ATOM 894 N N . ALA A 1 114 ? 11.859 -8.802 -1.463 1.00 98.69 114 ALA A N 1
ATOM 895 C CA . ALA A 1 114 ? 11.456 -7.415 -1.632 1.00 98.69 114 ALA A CA 1
ATOM 896 C C . ALA A 1 114 ? 12.199 -6.479 -0.674 1.00 98.69 114 ALA A C 1
ATOM 898 O O . ALA A 1 114 ? 12.655 -5.419 -1.097 1.00 98.69 114 ALA A O 1
ATOM 899 N N . LEU A 1 115 ? 12.377 -6.885 0.588 1.00 98.75 115 LEU A N 1
ATOM 900 C CA . LEU A 1 115 ? 13.180 -6.140 1.553 1.00 98.75 115 LEU A CA 1
ATOM 901 C C . LEU A 1 115 ? 14.623 -5.974 1.066 1.00 98.75 115 LEU A C 1
ATOM 903 O O . LEU A 1 115 ? 15.126 -4.858 1.088 1.00 98.75 115 LEU A O 1
ATOM 907 N N . THR A 1 116 ? 15.267 -7.032 0.567 1.00 98.38 116 THR A N 1
ATOM 908 C CA . THR A 1 116 ? 16.629 -6.939 0.017 1.00 98.38 116 THR A CA 1
ATOM 909 C C . THR A 1 116 ? 16.708 -5.928 -1.126 1.00 98.38 116 THR A C 1
ATOM 911 O O . THR A 1 116 ? 17.573 -5.056 -1.105 1.00 98.38 116 THR A O 1
ATOM 914 N N . VAL A 1 117 ? 15.777 -5.972 -2.084 1.00 97.88 117 VAL A N 1
ATOM 915 C CA . VAL A 1 117 ? 15.762 -5.003 -3.191 1.00 97.88 117 VAL A CA 1
ATOM 916 C C . VAL A 1 117 ? 15.546 -3.574 -2.688 1.00 97.88 117 VAL A C 1
ATOM 918 O O . VAL A 1 117 ? 16.206 -2.653 -3.164 1.00 97.88 117 VAL A O 1
ATOM 921 N N . LEU A 1 118 ? 14.648 -3.369 -1.723 1.00 97.94 118 LEU A N 1
ATOM 922 C CA . LEU A 1 118 ? 14.393 -2.052 -1.136 1.00 97.94 118 LEU A CA 1
ATOM 923 C C . LEU A 1 118 ? 15.593 -1.530 -0.340 1.00 97.94 118 LEU A C 1
ATOM 925 O O . LEU A 1 118 ? 15.896 -0.346 -0.434 1.00 97.94 118 LEU A O 1
ATOM 929 N N . SER A 1 119 ? 16.300 -2.397 0.385 1.00 96.44 119 SER A N 1
ATOM 930 C CA . SER A 1 119 ? 17.540 -2.050 1.084 1.00 96.44 119 SER A CA 1
ATOM 931 C C . SER A 1 119 ? 18.670 -1.678 0.123 1.00 96.44 119 SER A C 1
ATOM 933 O O . SER A 1 119 ? 19.450 -0.791 0.445 1.00 96.44 119 SER A O 1
ATOM 935 N N . ASP A 1 120 ? 18.744 -2.286 -1.064 1.00 95.75 120 ASP A N 1
ATOM 936 C CA . ASP A 1 120 ? 19.704 -1.871 -2.099 1.00 95.75 120 ASP A CA 1
ATOM 937 C C . ASP A 1 120 ? 19.361 -0.497 -2.703 1.00 95.75 120 ASP A C 1
ATOM 939 O O . ASP A 1 120 ? 20.239 0.215 -3.186 1.00 95.75 120 ASP A O 1
ATOM 943 N N . LEU A 1 121 ? 18.068 -0.158 -2.756 1.00 93.19 121 LEU A N 1
ATOM 944 C CA . LEU A 1 121 ? 17.563 1.116 -3.281 1.00 93.19 121 LEU A CA 1
ATOM 945 C C . LEU A 1 121 ? 17.577 2.235 -2.234 1.00 93.19 121 LEU A C 1
ATOM 947 O O . LEU A 1 121 ? 17.428 3.405 -2.589 1.00 93.19 121 LEU A O 1
ATOM 951 N N . ALA A 1 122 ? 17.711 1.875 -0.962 1.00 92.00 122 ALA A N 1
ATOM 952 C CA . ALA A 1 122 ? 17.894 2.794 0.142 1.00 92.00 122 ALA A CA 1
ATOM 953 C C . ALA A 1 122 ? 19.262 3.480 0.017 1.00 92.00 122 ALA A C 1
ATOM 955 O O . ALA A 1 122 ? 20.287 2.841 -0.212 1.00 92.00 122 ALA A O 1
ATOM 956 N N . ASP A 1 123 ? 19.278 4.799 0.167 1.00 86.56 123 ASP A N 1
ATOM 957 C CA . ASP A 1 123 ? 20.485 5.621 0.044 1.00 86.56 123 ASP A CA 1
ATOM 958 C C . ASP A 1 123 ? 20.886 6.277 1.375 1.00 86.56 123 ASP A C 1
ATOM 960 O O . ASP A 1 123 ? 21.849 7.046 1.426 1.00 86.56 123 ASP A O 1
ATOM 964 N N . GLY A 1 124 ? 20.154 5.990 2.461 1.00 82.69 124 GLY A N 1
ATOM 965 C CA . GLY A 1 124 ? 20.376 6.569 3.783 1.00 82.69 124 GLY A CA 1
ATOM 966 C C . GLY A 1 124 ? 20.059 8.063 3.861 1.00 82.69 124 GLY A C 1
ATOM 967 O O . GLY A 1 124 ? 20.352 8.701 4.875 1.00 82.69 124 GLY A O 1
ATOM 968 N N . SER A 1 125 ? 19.471 8.645 2.811 1.00 82.38 125 SER A N 1
ATOM 969 C CA . SER A 1 125 ? 19.158 10.072 2.727 1.00 82.38 125 SER A CA 1
ATOM 970 C C . SER A 1 125 ? 17.749 10.405 3.227 1.00 82.38 125 SER A C 1
ATOM 972 O O . SER A 1 125 ? 17.277 11.538 3.054 1.00 82.38 125 SER A O 1
ATOM 974 N N . ALA A 1 126 ? 17.089 9.450 3.891 1.00 83.50 126 ALA A N 1
ATOM 975 C CA . ALA A 1 126 ? 15.680 9.498 4.260 1.00 83.50 126 ALA A CA 1
ATOM 976 C C . ALA A 1 126 ? 14.782 9.606 3.010 1.00 83.50 126 ALA A C 1
ATOM 978 O O . ALA A 1 126 ? 13.928 10.494 2.915 1.00 83.50 126 ALA A O 1
ATOM 979 N N . SER A 1 127 ? 15.040 8.723 2.042 1.00 87.44 127 SER A N 1
ATOM 980 C CA . SER A 1 127 ? 14.344 8.582 0.761 1.00 87.44 127 SER A CA 1
ATOM 981 C C . SER A 1 127 ? 13.131 7.642 0.846 1.00 87.44 127 SER A C 1
ATOM 983 O O . SER A 1 127 ? 12.884 6.988 1.862 1.00 87.44 127 SER A O 1
ATOM 985 N N . GLU A 1 128 ? 12.354 7.542 -0.241 1.00 89.12 128 GLU A N 1
ATOM 986 C CA . GLU A 1 128 ? 11.248 6.574 -0.334 1.00 89.12 128 GLU A CA 1
ATOM 987 C C . GLU A 1 128 ? 11.733 5.121 -0.178 1.00 89.12 128 GLU A C 1
ATOM 989 O O . GLU A 1 128 ? 11.005 4.306 0.386 1.00 89.12 128 GLU A O 1
ATOM 994 N N . GLY A 1 129 ? 12.962 4.807 -0.613 1.00 92.25 129 GLY A N 1
ATOM 995 C CA . GLY A 1 129 ? 13.585 3.492 -0.424 1.00 92.25 129 GLY A CA 1
ATOM 996 C C . GLY A 1 129 ? 13.831 3.166 1.050 1.00 92.25 129 GLY A C 1
ATOM 997 O O . GLY A 1 129 ? 13.425 2.100 1.510 1.00 92.25 129 GLY A O 1
ATOM 998 N N . ASP A 1 130 ? 14.392 4.115 1.813 1.00 94.62 130 ASP A N 1
ATOM 999 C CA . ASP A 1 130 ? 14.615 3.960 3.261 1.00 94.62 130 ASP A CA 1
ATOM 1000 C C . ASP A 1 130 ? 13.293 3.699 4.004 1.00 94.62 130 ASP A C 1
ATOM 1002 O O . ASP A 1 130 ? 13.189 2.810 4.852 1.00 94.62 130 ASP A O 1
ATOM 1006 N N . ILE A 1 131 ? 12.251 4.466 3.660 1.00 97.38 131 ILE A N 1
ATOM 1007 C CA . ILE A 1 131 ? 10.921 4.327 4.261 1.00 97.38 131 ILE A CA 1
ATOM 1008 C C . ILE A 1 131 ? 10.320 2.963 3.909 1.00 97.38 131 ILE A C 1
ATOM 1010 O O . ILE A 1 131 ? 9.826 2.265 4.794 1.00 97.38 131 ILE A O 1
ATOM 1014 N N . ALA A 1 132 ? 10.371 2.572 2.635 1.00 97.81 132 ALA A N 1
ATOM 1015 C CA . ALA A 1 132 ? 9.819 1.312 2.154 1.00 97.81 132 ALA A CA 1
ATOM 1016 C C . ALA A 1 132 ? 10.501 0.089 2.786 1.00 97.81 132 ALA A C 1
ATOM 1018 O O . ALA A 1 132 ? 9.810 -0.863 3.153 1.00 97.81 132 ALA A O 1
ATOM 1019 N N . ALA A 1 133 ? 11.827 0.118 2.955 1.00 98.31 133 ALA A N 1
ATOM 1020 C CA . ALA A 1 133 ? 12.566 -0.954 3.616 1.00 98.31 133 ALA A CA 1
ATOM 1021 C C . ALA A 1 133 ? 12.089 -1.145 5.065 1.00 98.31 133 ALA A C 1
ATOM 1023 O O . ALA A 1 133 ? 11.729 -2.257 5.449 1.00 98.31 133 ALA A O 1
ATOM 1024 N N . LEU A 1 134 ? 11.965 -0.059 5.840 1.00 98.62 134 LEU A N 1
ATOM 1025 C CA . LEU A 1 134 ? 11.431 -0.118 7.208 1.00 98.62 134 LEU A CA 1
ATOM 1026 C C . LEU A 1 134 ? 9.978 -0.604 7.259 1.00 98.62 134 LEU A C 1
ATOM 1028 O O . LEU A 1 134 ? 9.602 -1.333 8.176 1.00 98.62 134 LEU A O 1
ATOM 1032 N N . GLN A 1 135 ? 9.153 -0.207 6.287 1.00 98.75 135 GLN A N 1
ATOM 1033 C CA . GLN A 1 135 ? 7.763 -0.654 6.194 1.00 98.75 135 GLN A CA 1
ATOM 1034 C C . GLN A 1 135 ? 7.662 -2.170 5.997 1.00 98.75 135 GLN A C 1
ATOM 1036 O O . GLN A 1 135 ? 6.911 -2.835 6.713 1.00 98.75 135 GLN A O 1
ATOM 1041 N N . VAL A 1 136 ? 8.421 -2.717 5.044 1.00 98.88 136 VAL A N 1
ATOM 1042 C CA . VAL A 1 136 ? 8.416 -4.156 4.755 1.00 98.88 136 VAL A CA 1
ATOM 1043 C C . VAL A 1 136 ? 9.068 -4.939 5.893 1.00 98.88 136 VAL A C 1
ATOM 1045 O O . VAL A 1 136 ? 8.476 -5.912 6.358 1.00 98.88 136 VAL A O 1
ATOM 1048 N N . GLU A 1 137 ? 10.221 -4.496 6.408 1.00 98.88 137 GLU A N 1
ATOM 1049 C CA . GLU A 1 137 ? 10.866 -5.155 7.549 1.00 98.88 137 GLU A CA 1
ATOM 1050 C C . GLU A 1 137 ? 9.945 -5.163 8.773 1.00 98.88 137 GLU A C 1
ATOM 1052 O O . GLU A 1 137 ? 9.766 -6.203 9.404 1.00 98.88 137 GLU A O 1
ATOM 1057 N N . GLY A 1 138 ? 9.296 -4.036 9.079 1.00 98.88 138 GLY A N 1
ATOM 1058 C CA . GLY A 1 138 ? 8.365 -3.933 10.197 1.00 98.88 138 GLY A CA 1
ATOM 1059 C C . GLY A 1 138 ? 7.229 -4.955 10.121 1.00 98.88 138 GLY A C 1
ATOM 1060 O O . GLY A 1 138 ? 6.934 -5.622 11.115 1.00 98.88 138 GLY A O 1
ATOM 1061 N N . LEU A 1 139 ? 6.632 -5.135 8.938 1.00 98.88 139 LEU A N 1
ATOM 1062 C CA . LEU A 1 139 ? 5.602 -6.153 8.729 1.00 98.88 139 LEU A CA 1
ATOM 1063 C C . LEU A 1 139 ? 6.142 -7.586 8.822 1.00 98.88 139 LEU A C 1
ATOM 1065 O O . LEU A 1 139 ? 5.476 -8.431 9.420 1.00 98.88 139 LEU A O 1
ATOM 1069 N N . ILE A 1 140 ? 7.337 -7.863 8.287 1.00 98.88 140 ILE A N 1
ATOM 1070 C CA . ILE A 1 140 ? 7.987 -9.176 8.427 1.00 98.88 140 ILE A CA 1
ATOM 1071 C C . ILE A 1 140 ? 8.167 -9.507 9.913 1.00 98.88 140 ILE A C 1
ATOM 1073 O O . ILE A 1 140 ? 7.729 -10.566 10.356 1.00 98.88 140 ILE A O 1
ATOM 1077 N N . ARG A 1 141 ? 8.702 -8.575 10.717 1.00 98.81 141 ARG A N 1
ATOM 1078 C CA . ARG A 1 141 ? 8.876 -8.778 12.168 1.00 98.81 141 ARG A CA 1
ATOM 1079 C C . ARG A 1 141 ? 7.558 -9.063 12.879 1.00 98.81 141 ARG A C 1
ATOM 1081 O O . ARG A 1 141 ? 7.528 -9.909 13.768 1.00 98.81 141 ARG A O 1
ATOM 1088 N N . ILE A 1 142 ? 6.473 -8.377 12.509 1.00 98.75 142 ILE A N 1
ATOM 1089 C CA . ILE A 1 142 ? 5.141 -8.650 13.070 1.00 98.75 142 ILE A CA 1
ATOM 1090 C C . ILE A 1 142 ? 4.694 -10.073 12.714 1.00 98.75 142 ILE A C 1
ATOM 1092 O O . ILE A 1 142 ? 4.258 -10.799 13.606 1.00 98.75 142 ILE A O 1
ATOM 1096 N N . ALA A 1 143 ? 4.842 -10.488 11.454 1.00 98.44 143 ALA A N 1
ATOM 1097 C CA . ALA A 1 143 ? 4.474 -11.829 11.000 1.00 98.44 143 ALA A CA 1
ATOM 1098 C C . ALA A 1 143 ? 5.315 -12.942 11.657 1.00 98.44 143 ALA A C 1
ATOM 1100 O O . ALA A 1 143 ? 4.810 -14.034 11.903 1.00 98.44 143 ALA A O 1
ATOM 1101 N N . GLU A 1 144 ? 6.569 -12.652 12.009 1.00 98.19 144 GLU A N 1
ATOM 1102 C CA . GLU A 1 144 ? 7.463 -13.537 12.771 1.00 98.19 144 GLU A CA 1
ATOM 1103 C C . GLU A 1 144 ? 7.161 -13.561 14.286 1.00 98.19 144 GLU A C 1
ATOM 1105 O O . GLU A 1 144 ? 7.844 -14.245 15.048 1.00 98.19 144 GLU A O 1
ATOM 1110 N N . GLY A 1 145 ? 6.162 -12.806 14.757 1.00 98.06 145 GLY A N 1
ATOM 1111 C CA . GLY A 1 145 ? 5.784 -12.716 16.173 1.00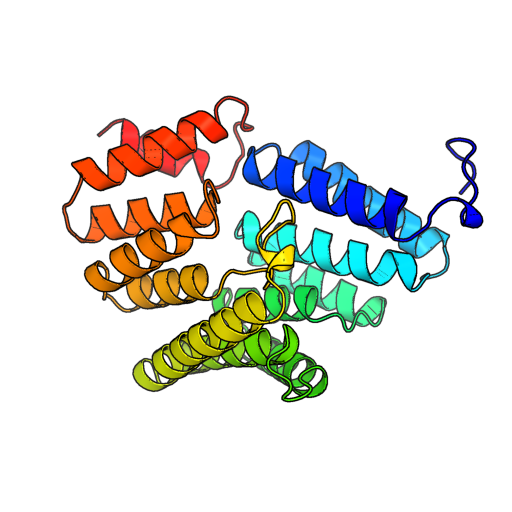 98.06 145 GLY A CA 1
ATOM 1112 C C . GLY A 1 145 ? 6.579 -11.688 16.986 1.00 98.06 145 GLY A C 1
ATOM 1113 O O . GLY A 1 145 ? 6.311 -11.491 18.171 1.00 98.06 145 GLY A O 1
ATOM 1114 N N . SER A 1 146 ? 7.513 -10.966 16.364 1.00 98.44 146 SER A N 1
ATOM 1115 C CA . SER A 1 146 ? 8.273 -9.866 16.978 1.00 98.44 146 SER A CA 1
ATOM 1116 C C . SER A 1 146 ? 7.511 -8.536 16.891 1.00 98.44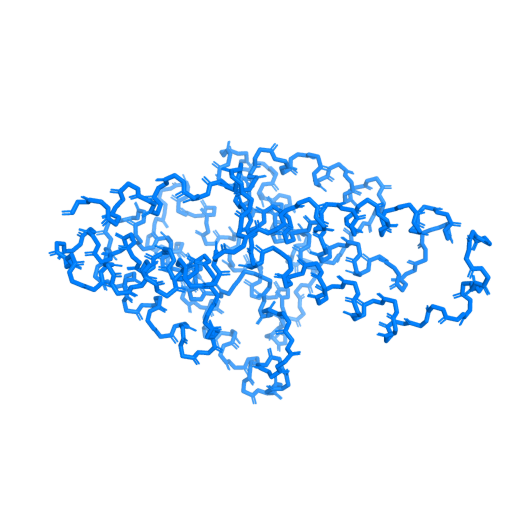 146 SER A C 1
ATOM 1118 O O . SER A 1 146 ? 8.030 -7.519 16.424 1.00 98.44 146 SER A O 1
ATOM 1120 N N . THR A 1 147 ? 6.253 -8.529 17.348 1.00 98.44 147 THR A N 1
ATOM 1121 C CA . THR A 1 147 ? 5.298 -7.423 17.154 1.00 98.44 147 THR A CA 1
ATOM 1122 C C . THR A 1 147 ? 5.824 -6.069 17.628 1.00 98.44 147 THR A C 1
ATOM 1124 O O . THR A 1 147 ? 5.721 -5.086 16.900 1.00 98.44 147 THR A O 1
ATOM 1127 N N . GLN A 1 148 ? 6.422 -5.998 18.821 1.00 98.44 148 GLN A N 1
ATOM 1128 C CA . GLN A 1 148 ? 6.926 -4.731 19.364 1.00 98.44 148 GLN A CA 1
ATOM 1129 C C . GLN A 1 148 ? 8.051 -4.141 18.502 1.00 98.44 148 GLN A C 1
ATOM 1131 O O . GLN A 1 148 ? 8.073 -2.936 18.255 1.00 98.44 148 GLN A O 1
ATOM 1136 N N . GLN A 1 149 ? 8.964 -4.987 18.019 1.00 98.69 149 GLN A N 1
ATOM 1137 C CA . GLN A 1 149 ? 10.046 -4.558 17.137 1.00 98.69 149 GLN A CA 1
ATOM 1138 C C . GLN A 1 149 ? 9.492 -4.082 15.794 1.00 98.69 149 GLN A C 1
ATOM 1140 O O . GLN A 1 149 ? 9.886 -3.022 15.312 1.00 98.69 149 GLN A O 1
ATOM 1145 N N . GLY A 1 150 ? 8.546 -4.824 15.216 1.00 98.81 150 GLY A N 1
ATOM 1146 C CA . GLY A 1 150 ? 7.937 -4.436 13.951 1.00 98.81 150 GLY A CA 1
ATOM 1147 C C . GLY A 1 150 ? 7.175 -3.114 14.035 1.00 98.81 150 GLY A C 1
ATOM 1148 O O . GLY A 1 150 ? 7.384 -2.236 13.203 1.00 98.81 150 GLY A O 1
ATOM 1149 N N . LEU A 1 151 ? 6.389 -2.899 15.095 1.00 98.88 151 LEU A N 1
ATOM 1150 C CA . LEU A 1 151 ? 5.733 -1.610 15.346 1.00 98.88 151 LEU A CA 1
ATOM 1151 C C . LEU A 1 151 ? 6.745 -0.467 15.539 1.00 98.88 151 LEU A C 1
ATOM 1153 O O . LEU A 1 151 ? 6.498 0.642 15.068 1.00 98.88 151 LEU A O 1
ATOM 1157 N N . SER A 1 152 ? 7.895 -0.726 16.173 1.00 98.81 152 SER A N 1
ATOM 1158 C CA . SER A 1 152 ? 8.969 0.270 16.290 1.00 98.81 152 SER A CA 1
ATOM 1159 C C . SER A 1 152 ? 9.518 0.678 14.920 1.00 98.81 152 SER A C 1
ATOM 1161 O O . SER A 1 152 ? 9.630 1.871 14.649 1.00 98.81 152 SER A O 1
ATOM 1163 N N . LEU A 1 153 ? 9.790 -0.285 14.033 1.00 98.88 153 LEU A N 1
ATOM 1164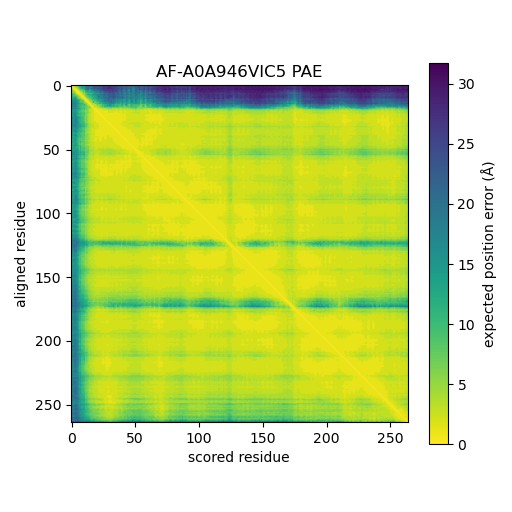 C CA . LEU A 1 153 ? 10.272 -0.017 12.670 1.00 98.88 153 LEU A CA 1
ATOM 1165 C C . LEU A 1 153 ? 9.251 0.789 11.852 1.00 98.88 153 LEU A C 1
ATOM 1167 O O . LEU A 1 153 ? 9.608 1.764 11.190 1.00 98.88 153 LEU A O 1
ATOM 1171 N N . LEU A 1 154 ? 7.963 0.445 11.953 1.00 98.88 154 LEU A N 1
ATOM 1172 C CA . LEU A 1 154 ? 6.891 1.209 11.307 1.00 98.88 154 LEU A CA 1
ATOM 1173 C C . LEU A 1 154 ? 6.782 2.638 11.866 1.00 98.88 154 LEU A C 1
ATOM 1175 O O . LEU A 1 154 ? 6.555 3.588 11.111 1.00 98.88 154 LEU A O 1
ATOM 1179 N N . SER A 1 155 ? 6.989 2.820 13.173 1.00 98.69 155 SER A N 1
ATOM 1180 C CA . SER A 1 155 ? 7.061 4.151 13.780 1.00 98.69 155 SER A CA 1
ATOM 1181 C C . SER A 1 155 ? 8.270 4.947 13.284 1.00 98.69 155 SER A C 1
ATOM 1183 O O . SER A 1 155 ? 8.146 6.155 13.067 1.00 98.69 155 SER A O 1
ATOM 1185 N N . ASP A 1 156 ? 9.420 4.311 13.072 1.00 98.50 156 ASP A N 1
ATOM 1186 C CA . ASP A 1 156 ? 10.600 4.969 12.506 1.00 98.50 156 ASP A CA 1
ATOM 1187 C C . ASP A 1 156 ? 10.368 5.372 11.044 1.00 98.50 156 ASP A C 1
ATOM 1189 O O . ASP A 1 156 ? 10.697 6.498 10.659 1.00 98.50 156 ASP A O 1
ATOM 1193 N N . ALA A 1 157 ? 9.661 4.547 10.264 1.00 98.38 157 ALA A N 1
ATOM 1194 C CA . ALA A 1 157 ? 9.225 4.900 8.913 1.00 98.38 157 ALA A CA 1
ATOM 1195 C C . ALA A 1 157 ? 8.348 6.172 8.885 1.00 98.38 157 ALA A C 1
ATOM 1197 O O . ALA A 1 157 ? 8.425 6.960 7.940 1.00 98.38 157 ALA A O 1
ATOM 1198 N N . ILE A 1 158 ? 7.531 6.423 9.920 1.00 98.19 158 ILE A N 1
ATOM 1199 C CA . ILE A 1 158 ? 6.770 7.681 10.065 1.00 98.19 158 ILE A CA 1
ATOM 1200 C C . ILE A 1 158 ? 7.701 8.870 10.313 1.00 98.19 158 ILE A C 1
ATOM 1202 O O . ILE A 1 158 ? 7.488 9.938 9.730 1.00 98.19 158 ILE A O 1
ATOM 1206 N N . LYS A 1 159 ? 8.717 8.717 11.171 1.00 96.81 159 LYS A N 1
ATOM 1207 C CA . LYS A 1 159 ? 9.674 9.794 11.482 1.00 96.81 159 LYS A CA 1
ATOM 1208 C C . LYS A 1 159 ? 10.444 10.206 10.228 1.00 96.81 159 LYS A C 1
ATOM 1210 O O . LYS A 1 159 ? 10.492 11.393 9.911 1.00 96.81 159 LYS A O 1
ATOM 1215 N N . ILE A 1 160 ? 10.956 9.226 9.482 1.00 95.81 160 ILE A N 1
ATOM 1216 C CA . ILE A 1 160 ? 11.678 9.454 8.223 1.00 95.81 160 ILE A CA 1
ATOM 1217 C C . ILE A 1 160 ? 10.767 10.117 7.185 1.00 95.81 160 ILE A C 1
ATOM 1219 O O . ILE A 1 160 ? 11.141 11.136 6.610 1.00 95.81 160 ILE A O 1
ATOM 1223 N N . ASN A 1 161 ? 9.543 9.614 6.998 1.00 94.88 161 ASN A N 1
ATOM 1224 C CA . ASN A 1 161 ? 8.572 10.218 6.081 1.00 94.88 161 ASN A CA 1
ATOM 1225 C C . ASN A 1 161 ? 8.224 11.668 6.470 1.00 94.88 161 ASN A C 1
ATOM 1227 O O . ASN A 1 161 ? 8.147 12.550 5.620 1.00 94.88 161 ASN A O 1
ATOM 1231 N N . THR A 1 162 ? 8.077 11.954 7.766 1.00 92.75 162 THR A N 1
ATOM 1232 C CA . THR A 1 162 ? 7.823 13.322 8.248 1.00 92.75 162 THR A CA 1
ATOM 1233 C C . THR A 1 162 ? 8.967 14.266 7.871 1.00 92.75 162 THR A C 1
ATOM 1235 O O . THR A 1 162 ? 8.719 15.369 7.383 1.00 92.75 162 THR A O 1
ATOM 1238 N N . GLU A 1 163 ? 10.216 13.829 8.038 1.00 91.50 163 GLU A N 1
ATOM 1239 C CA . GLU A 1 163 ? 11.390 14.618 7.657 1.00 91.50 163 GLU A CA 1
ATOM 1240 C C . GLU A 1 163 ? 11.540 14.754 6.133 1.00 91.50 163 GLU A C 1
ATOM 1242 O O . GLU A 1 163 ? 11.886 15.827 5.634 1.00 91.50 163 GLU A O 1
ATOM 1247 N N . MET A 1 164 ? 11.235 13.701 5.370 1.00 90.56 164 MET A N 1
ATOM 1248 C CA . MET A 1 164 ? 11.180 13.752 3.907 1.00 90.56 164 MET A CA 1
ATOM 1249 C C . MET A 1 164 ? 10.175 14.811 3.433 1.00 90.56 164 MET A C 1
ATOM 1251 O O . MET A 1 164 ? 10.538 15.696 2.659 1.00 90.56 164 MET A O 1
ATOM 1255 N N . ASN A 1 165 ? 8.950 14.790 3.962 1.00 89.56 165 ASN A N 1
ATOM 1256 C CA . ASN A 1 165 ? 7.906 15.756 3.618 1.00 89.56 165 ASN A CA 1
ATOM 1257 C C . ASN A 1 165 ? 8.283 17.189 4.021 1.00 89.56 165 ASN A C 1
ATOM 1259 O O . ASN A 1 165 ? 7.975 18.135 3.300 1.00 89.56 165 ASN A O 1
ATOM 1263 N N . ARG A 1 166 ? 8.988 17.367 5.146 1.00 88.50 166 ARG A N 1
ATOM 1264 C CA . ARG A 1 166 ? 9.491 18.679 5.579 1.00 88.50 166 ARG A CA 1
ATOM 1265 C C . ARG A 1 166 ? 10.532 19.241 4.607 1.00 88.50 166 ARG A C 1
ATOM 1267 O O . ARG A 1 166 ? 10.513 20.437 4.321 1.00 88.50 166 ARG A O 1
ATOM 1274 N N . ARG A 1 167 ? 11.448 18.399 4.118 1.00 88.62 167 ARG A N 1
ATOM 1275 C CA . ARG A 1 167 ? 12.486 18.791 3.148 1.00 88.62 167 ARG A CA 1
ATOM 1276 C C . ARG A 1 167 ? 11.927 18.982 1.742 1.00 88.62 167 ARG A C 1
ATOM 1278 O O . ARG A 1 167 ? 12.454 19.800 0.996 1.00 88.62 167 ARG A O 1
ATOM 1285 N N . ASN A 1 168 ? 10.871 18.251 1.394 1.00 83.75 168 ASN A N 1
ATOM 1286 C CA . ASN A 1 168 ? 10.263 18.285 0.074 1.00 83.75 168 ASN A CA 1
ATOM 1287 C C . ASN A 1 168 ? 8.730 18.438 0.144 1.00 83.75 168 ASN A C 1
ATOM 1289 O O . ASN A 1 168 ? 7.998 17.496 -0.171 1.00 83.75 168 ASN A O 1
ATOM 1293 N N . PRO A 1 169 ? 8.211 19.621 0.525 1.00 83.44 169 PRO A N 1
ATOM 1294 C CA . PRO A 1 169 ? 6.778 19.820 0.751 1.00 83.44 169 PRO A CA 1
ATOM 1295 C C . PRO A 1 169 ? 5.928 19.677 -0.518 1.00 83.44 169 PRO A C 1
ATOM 1297 O O . PRO A 1 169 ? 4.719 19.481 -0.413 1.00 83.44 169 PRO A O 1
ATOM 1300 N N . VAL A 1 170 ? 6.533 19.712 -1.715 1.00 79.19 170 VAL A N 1
ATOM 1301 C CA . VAL A 1 170 ? 5.820 19.438 -2.977 1.00 79.19 170 VAL A CA 1
ATOM 1302 C C . VAL A 1 170 ? 5.216 18.032 -2.991 1.00 79.19 170 VAL A C 1
ATOM 1304 O O . VAL A 1 170 ? 4.209 17.803 -3.651 1.00 79.19 170 VAL A O 1
ATOM 1307 N N . THR A 1 171 ? 5.776 17.105 -2.203 1.00 74.69 171 THR A N 1
ATOM 1308 C CA . THR A 1 171 ? 5.252 15.741 -2.059 1.00 74.69 171 THR A CA 1
ATOM 1309 C C . THR A 1 171 ? 3.872 15.675 -1.398 1.00 74.69 171 THR A C 1
ATOM 1311 O O . THR A 1 171 ? 3.199 14.648 -1.465 1.00 74.69 171 THR A O 1
ATOM 1314 N N . LEU A 1 172 ? 3.430 16.780 -0.791 1.00 77.12 172 LEU A N 1
ATOM 1315 C CA . LEU A 1 172 ? 2.145 16.904 -0.110 1.00 77.12 172 LEU A CA 1
ATOM 1316 C C . LEU A 1 172 ? 1.083 17.638 -0.937 1.00 77.12 172 LEU A C 1
ATOM 1318 O O . LEU A 1 172 ? -0.083 17.653 -0.548 1.00 77.12 172 LEU A O 1
ATOM 1322 N N . ILE A 1 173 ? 1.462 18.286 -2.043 1.00 74.00 173 ILE A N 1
ATOM 1323 C CA . ILE A 1 173 ? 0.578 19.211 -2.757 1.00 74.00 173 ILE A CA 1
ATOM 1324 C C . ILE A 1 173 ? 0.290 18.668 -4.144 1.00 74.00 173 ILE A C 1
ATOM 1326 O O . ILE A 1 173 ? 1.145 18.690 -5.024 1.00 74.00 173 ILE A O 1
ATOM 1330 N N . GLY A 1 174 ? -0.953 18.228 -4.341 1.00 68.62 174 GLY A N 1
ATOM 1331 C CA . GLY A 1 174 ? -1.450 17.873 -5.664 1.00 68.62 174 GLY A CA 1
ATOM 1332 C C . GLY A 1 174 ? -0.667 16.742 -6.319 1.00 68.62 174 GLY A C 1
ATOM 1333 O O . GLY A 1 174 ? -0.584 16.735 -7.534 1.00 68.62 174 GLY A O 1
ATOM 1334 N N . ILE A 1 175 ? -0.093 15.809 -5.552 1.00 82.00 175 ILE A N 1
ATOM 1335 C CA . ILE A 1 175 ? 0.479 14.572 -6.087 1.00 82.00 175 ILE A CA 1
ATOM 1336 C C . ILE A 1 175 ? -0.143 13.351 -5.393 1.00 82.00 175 ILE A C 1
ATOM 1338 O O . ILE A 1 175 ? -0.519 13.438 -4.220 1.00 82.00 175 ILE A O 1
ATOM 1342 N N . PRO A 1 176 ? -0.259 12.199 -6.082 1.00 89.12 176 PRO A N 1
ATOM 1343 C CA . PRO A 1 176 ? -0.580 10.936 -5.430 1.00 89.12 176 PRO A CA 1
ATOM 1344 C C . PRO A 1 176 ? 0.389 10.651 -4.268 1.00 89.12 176 PRO A C 1
ATOM 1346 O O . PRO A 1 176 ? 1.571 10.976 -4.399 1.00 89.12 176 PRO A O 1
ATOM 1349 N N . PRO A 1 177 ? -0.059 10.020 -3.163 1.00 91.00 177 PRO A N 1
ATOM 1350 C CA . PRO A 1 177 ? 0.751 9.866 -1.960 1.00 91.00 177 PRO A CA 1
ATOM 1351 C C . PRO A 1 177 ? 2.144 9.283 -2.216 1.00 91.00 177 PRO A C 1
ATOM 1353 O O . PRO A 1 177 ? 2.294 8.309 -2.969 1.00 91.00 177 PRO A O 1
ATOM 1356 N N . ARG A 1 178 ? 3.133 9.895 -1.556 1.00 90.19 178 ARG A N 1
ATOM 1357 C CA . ARG A 1 178 ? 4.526 9.451 -1.424 1.00 90.19 178 ARG A CA 1
ATOM 1358 C C . ARG A 1 178 ? 4.870 9.413 0.077 1.00 90.19 178 ARG A C 1
ATOM 1360 O O . ARG A 1 178 ? 4.568 10.395 0.762 1.00 90.19 178 ARG A O 1
ATOM 1367 N N . PRO A 1 179 ? 5.407 8.302 0.622 1.00 93.31 179 PRO A N 1
ATOM 1368 C CA . PRO A 1 179 ? 5.560 6.990 -0.024 1.00 93.31 179 PRO A CA 1
ATOM 1369 C C . PRO A 1 179 ? 4.216 6.430 -0.527 1.00 93.31 179 PRO A C 1
ATOM 1371 O O . PRO A 1 179 ? 3.150 6.853 -0.070 1.00 93.31 179 PRO A O 1
ATOM 1374 N N . ILE A 1 180 ? 4.264 5.482 -1.473 1.00 95.38 180 ILE A N 1
ATOM 1375 C CA . ILE A 1 180 ? 3.066 4.932 -2.140 1.00 95.38 180 ILE A CA 1
ATOM 1376 C C . ILE A 1 180 ? 2.007 4.401 -1.158 1.00 95.38 180 ILE A C 1
ATOM 1378 O O . ILE A 1 180 ? 0.817 4.649 -1.353 1.00 95.38 180 ILE A O 1
ATOM 1382 N N . LYS A 1 181 ? 2.443 3.735 -0.081 1.00 97.25 181 LYS A N 1
ATOM 1383 C CA . LYS A 1 181 ? 1.639 3.418 1.103 1.00 97.25 181 LYS A CA 1
ATOM 1384 C C . LYS A 1 181 ? 2.024 4.408 2.206 1.00 97.25 181 LYS A C 1
ATOM 1386 O O . LYS A 1 181 ? 3.122 4.276 2.751 1.00 97.25 181 LYS A O 1
ATOM 1391 N N . PRO A 1 182 ? 1.171 5.382 2.573 1.00 97.06 182 PRO A N 1
ATOM 1392 C CA . PRO A 1 182 ? 1.507 6.339 3.623 1.00 97.06 182 PRO A CA 1
ATOM 1393 C C . PRO A 1 182 ? 1.929 5.651 4.927 1.00 97.06 182 PRO A C 1
ATOM 1395 O O . PRO A 1 182 ? 1.231 4.767 5.418 1.00 97.06 182 PRO A O 1
ATOM 1398 N N . SER A 1 183 ? 3.045 6.073 5.530 1.00 98.00 183 SER A N 1
ATOM 1399 C CA . SER A 1 183 ? 3.601 5.392 6.715 1.00 98.00 183 SER A CA 1
ATOM 1400 C C . SER A 1 183 ? 2.625 5.328 7.891 1.00 98.00 183 SER A C 1
ATOM 1402 O O . SER A 1 183 ? 2.532 4.298 8.550 1.00 98.00 183 SER A O 1
ATOM 1404 N N . ARG A 1 184 ? 1.848 6.398 8.120 1.00 97.94 184 ARG A N 1
ATOM 1405 C CA . ARG A 1 184 ? 0.808 6.422 9.165 1.00 97.94 184 ARG A CA 1
ATOM 1406 C C . ARG A 1 184 ? -0.378 5.517 8.853 1.00 97.94 184 ARG A C 1
ATOM 1408 O O . ARG A 1 184 ? -0.969 4.975 9.775 1.00 97.94 184 ARG A O 1
ATOM 1415 N N . GLU A 1 185 ? -0.707 5.335 7.572 1.00 98.62 185 GLU A N 1
ATOM 1416 C CA . GLU A 1 185 ? -1.738 4.374 7.166 1.00 98.62 185 GLU A CA 1
ATOM 1417 C C . GLU A 1 185 ? -1.305 2.957 7.523 1.00 98.62 185 GLU A C 1
ATOM 1419 O O . GLU A 1 185 ? -2.022 2.263 8.233 1.00 98.62 185 GLU A O 1
ATOM 1424 N N . LEU A 1 186 ? -0.098 2.566 7.101 1.00 98.81 186 LEU A N 1
ATOM 1425 C CA . LEU A 1 186 ? 0.419 1.226 7.365 1.00 98.81 186 LEU A CA 1
ATOM 1426 C C . LEU A 1 186 ? 0.593 0.954 8.864 1.00 98.81 186 LEU A C 1
ATOM 1428 O O . LEU A 1 186 ? 0.271 -0.128 9.343 1.00 98.81 186 LEU A O 1
ATOM 1432 N N . TYR A 1 187 ? 1.088 1.939 9.615 1.00 98.88 187 TYR A N 1
ATOM 1433 C CA . TYR A 1 187 ? 1.232 1.807 11.060 1.00 98.88 187 TYR A CA 1
ATOM 1434 C C . TYR A 1 187 ? -0.125 1.700 11.765 1.00 98.88 187 TYR A C 1
ATOM 1436 O O . TYR A 1 187 ? -0.281 0.860 12.646 1.00 98.88 187 TYR A O 1
ATOM 1444 N N . GLY A 1 188 ? -1.123 2.490 11.352 1.00 98.81 188 GLY A N 1
ATOM 1445 C CA . GLY A 1 188 ? -2.492 2.381 11.858 1.00 98.81 188 GLY A CA 1
ATOM 1446 C C . GLY A 1 188 ? -3.113 1.009 11.583 1.00 98.81 188 GLY A C 1
ATOM 1447 O O . GLY A 1 188 ? -3.732 0.431 12.472 1.00 98.81 188 GLY A O 1
ATOM 1448 N N . GLU A 1 189 ? -2.898 0.451 10.389 1.00 98.75 189 GLU A N 1
ATOM 1449 C CA . GLU A 1 189 ? -3.325 -0.912 10.039 1.00 98.75 189 GLU A CA 1
ATOM 1450 C C . GLU A 1 189 ? -2.659 -1.959 10.937 1.00 98.75 189 GLU A C 1
ATOM 1452 O O . GLU A 1 189 ? -3.350 -2.762 11.562 1.00 98.75 189 GLU A O 1
ATOM 1457 N N . ALA A 1 190 ? -1.334 -1.894 11.088 1.00 98.81 190 ALA A N 1
ATOM 1458 C CA . ALA A 1 190 ? -0.586 -2.807 11.949 1.00 98.81 190 ALA A CA 1
ATOM 1459 C C . ALA A 1 190 ? -1.010 -2.707 13.426 1.00 98.81 190 ALA A C 1
ATOM 1461 O O . ALA A 1 190 ? -1.138 -3.721 14.112 1.00 98.81 190 ALA A O 1
ATOM 1462 N N . LEU A 1 191 ? -1.264 -1.497 13.931 1.00 98.88 191 LEU A N 1
ATOM 1463 C CA . LEU A 1 191 ? -1.779 -1.281 15.284 1.00 98.88 191 LEU A CA 1
ATOM 1464 C C . LEU A 1 191 ? -3.168 -1.887 15.465 1.00 98.88 191 LEU A C 1
ATOM 1466 O O . LEU A 1 191 ? -3.426 -2.517 16.488 1.00 98.88 191 LEU A O 1
ATOM 1470 N N . LEU A 1 192 ? -4.055 -1.713 14.486 1.00 98.62 192 LEU A N 1
ATOM 1471 C CA . LEU A 1 192 ? -5.400 -2.272 14.541 1.00 98.62 192 LEU A CA 1
ATOM 1472 C C . LEU A 1 192 ? -5.356 -3.805 14.570 1.00 98.62 192 LEU A C 1
ATOM 1474 O O . LEU A 1 192 ? -6.005 -4.421 15.412 1.00 98.62 192 LEU A O 1
ATOM 1478 N N . GLU A 1 193 ? -4.546 -4.412 13.706 1.00 97.75 193 GLU A N 1
ATOM 1479 C CA . GLU A 1 193 ? -4.377 -5.869 13.618 1.00 97.75 193 GLU A CA 1
ATOM 1480 C C . GLU A 1 193 ? -3.742 -6.481 14.865 1.00 97.75 193 GLU A C 1
ATOM 1482 O O . GLU A 1 193 ? -4.044 -7.614 15.231 1.00 97.75 193 GLU A O 1
ATOM 1487 N N . THR A 1 194 ? -2.890 -5.719 15.546 1.00 97.88 194 THR A N 1
ATOM 1488 C CA . THR A 1 194 ? -2.228 -6.139 16.789 1.00 97.88 194 THR A CA 1
ATOM 1489 C C . THR A 1 194 ? -3.022 -5.751 18.043 1.00 97.88 194 THR A C 1
ATOM 1491 O O . THR A 1 194 ? -2.541 -5.921 19.162 1.00 97.88 194 THR A O 1
ATOM 1494 N N . GLY A 1 195 ? -4.261 -5.271 17.874 1.00 97.56 195 GLY A N 1
ATOM 1495 C CA . GLY A 1 195 ? -5.228 -5.051 18.953 1.00 97.56 195 GLY A CA 1
ATOM 1496 C C . GLY A 1 195 ? -5.207 -3.660 19.592 1.00 97.56 195 GLY A C 1
ATOM 1497 O O . GLY A 1 195 ? -5.958 -3.411 20.533 1.00 97.56 195 GLY A O 1
ATOM 1498 N N . ASN A 1 196 ? -4.402 -2.720 19.093 1.00 98.19 196 ASN A N 1
ATOM 1499 C CA . ASN A 1 196 ? -4.349 -1.345 19.592 1.00 98.19 196 ASN A CA 1
ATOM 1500 C C . ASN A 1 196 ? -5.214 -0.390 18.750 1.00 98.19 196 ASN A C 1
ATOM 1502 O O . ASN A 1 196 ? -4.725 0.547 18.112 1.00 98.19 196 ASN A O 1
ATOM 1506 N N . ALA A 1 197 ? -6.529 -0.622 18.766 1.00 98.62 197 ALA A N 1
ATOM 1507 C CA . ALA A 1 197 ? -7.497 0.152 17.988 1.00 98.62 197 ALA A CA 1
ATOM 1508 C C . ALA A 1 197 ? -7.525 1.650 18.350 1.00 98.62 197 ALA A C 1
ATOM 1510 O O . ALA A 1 197 ? -7.679 2.499 17.471 1.00 98.62 197 ALA A O 1
ATOM 1511 N N . THR A 1 198 ? -7.328 1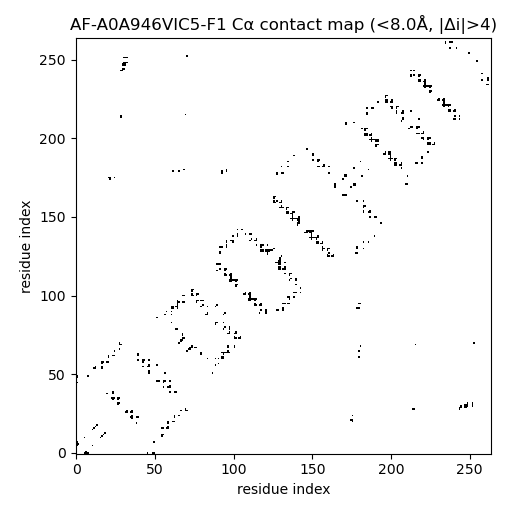.993 19.628 1.00 98.62 198 THR A N 1
ATOM 1512 C CA . THR A 1 198 ? -7.300 3.390 20.088 1.00 98.62 198 THR A CA 1
ATOM 1513 C C . THR A 1 198 ? -6.159 4.171 19.444 1.00 98.62 198 THR A C 1
ATOM 1515 O O . THR A 1 198 ? -6.389 5.260 18.916 1.00 98.62 198 THR A O 1
ATOM 1518 N N . LEU A 1 199 ? -4.938 3.623 19.449 1.00 98.56 199 LEU A N 1
ATOM 1519 C CA . LEU A 1 199 ? -3.800 4.282 18.808 1.00 98.56 199 LEU A CA 1
ATOM 1520 C C . LEU A 1 199 ? -3.927 4.248 17.280 1.00 98.56 199 LEU A C 1
ATOM 1522 O O . LEU A 1 199 ? -3.630 5.245 16.628 1.00 98.56 199 LEU A O 1
ATOM 1526 N N . ALA A 1 200 ? -4.448 3.158 16.707 1.00 98.81 200 ALA A N 1
ATOM 1527 C CA . ALA A 1 200 ? -4.722 3.079 15.273 1.00 98.81 200 ALA A CA 1
ATOM 1528 C C . ALA A 1 200 ? -5.635 4.223 14.801 1.00 98.81 200 ALA A C 1
ATOM 1530 O O . ALA A 1 200 ? -5.322 4.913 13.829 1.00 98.81 200 ALA A O 1
ATOM 1531 N N . LEU A 1 201 ? -6.732 4.486 15.523 1.00 98.81 201 LEU A N 1
ATOM 1532 C CA . LEU A 1 201 ? -7.645 5.586 15.212 1.00 98.81 201 LEU A CA 1
ATOM 1533 C C . LEU A 1 201 ? -6.936 6.951 15.234 1.00 98.81 201 LEU A C 1
ATOM 1535 O O . LEU A 1 201 ? -7.178 7.773 14.348 1.00 98.81 201 LEU A O 1
ATOM 1539 N N . GLN A 1 202 ? -6.052 7.188 16.209 1.00 98.62 202 GLN A N 1
ATOM 1540 C CA . GLN A 1 202 ? -5.268 8.428 16.311 1.00 98.62 202 GLN A CA 1
ATOM 1541 C C . GLN A 1 202 ? -4.308 8.605 15.125 1.00 98.62 202 GLN A C 1
ATOM 1543 O O . GLN A 1 202 ? -4.175 9.708 14.584 1.00 98.62 202 GLN A O 1
ATOM 1548 N N . GLU A 1 203 ? -3.669 7.521 14.689 1.00 98.62 203 GLU A N 1
ATOM 1549 C CA . GLU A 1 203 ? -2.749 7.532 13.551 1.00 98.62 203 GLU A CA 1
ATOM 1550 C C . GLU A 1 203 ? -3.473 7.780 12.228 1.00 98.62 203 GLU A C 1
ATOM 1552 O O . GLU A 1 203 ? -3.044 8.636 11.448 1.00 98.62 203 GLU A O 1
ATOM 1557 N N . PHE A 1 204 ? -4.625 7.138 12.002 1.00 98.69 204 PHE A N 1
ATOM 1558 C CA . PHE A 1 204 ? -5.453 7.432 10.833 1.00 98.69 204 PHE A CA 1
ATOM 1559 C C . PHE A 1 204 ? -5.962 8.879 10.842 1.00 98.69 204 PHE A C 1
ATOM 1561 O O . PHE A 1 204 ? -5.927 9.557 9.816 1.00 98.69 204 PHE A O 1
ATOM 1568 N N . GLN A 1 205 ? -6.395 9.391 11.997 1.00 98.12 205 GLN A N 1
ATOM 1569 C CA . GLN A 1 205 ? -6.829 10.783 12.146 1.00 98.12 205 GLN A CA 1
ATOM 1570 C C . GLN A 1 205 ? -5.728 11.777 11.795 1.00 98.12 205 GLN A C 1
ATOM 1572 O O . GLN A 1 205 ? -5.976 12.738 11.068 1.00 98.12 205 GLN A O 1
ATOM 1577 N N . THR A 1 206 ? -4.518 11.524 12.285 1.00 97.88 206 THR A N 1
ATOM 1578 C CA . THR A 1 206 ? -3.354 12.368 12.022 1.00 97.88 206 THR A CA 1
ATOM 1579 C C . THR A 1 206 ? -2.936 12.272 10.558 1.00 97.88 206 THR A C 1
ATOM 1581 O O . THR A 1 206 ? -2.680 13.293 9.922 1.00 97.88 206 THR A O 1
ATOM 1584 N N . GLY A 1 207 ? -2.926 11.068 9.981 1.00 96.00 207 GLY A N 1
ATOM 1585 C CA . GLY A 1 207 ? -2.648 10.866 8.561 1.00 96.00 207 GLY A CA 1
ATOM 1586 C C . GLY A 1 207 ? -3.630 11.612 7.652 1.00 96.00 207 GLY A C 1
ATOM 1587 O O . GLY A 1 207 ? -3.206 12.202 6.661 1.00 96.00 207 GLY A O 1
ATOM 1588 N N . LEU A 1 208 ? -4.918 11.660 8.014 1.00 96.19 208 LEU A N 1
ATOM 1589 C CA . LEU A 1 208 ? -5.963 12.337 7.238 1.00 96.19 208 LEU A CA 1
ATOM 1590 C C . LEU A 1 208 ? -5.835 13.868 7.232 1.00 96.19 208 LEU A C 1
ATOM 1592 O O . LEU A 1 208 ? -6.485 14.508 6.407 1.00 96.19 208 LEU A O 1
ATOM 1596 N N . ILE A 1 209 ? -5.017 14.460 8.111 1.00 93.62 209 ILE A N 1
ATOM 1597 C CA . ILE A 1 209 ? -4.659 15.887 8.034 1.00 93.62 209 ILE A CA 1
ATOM 1598 C C . ILE A 1 209 ? -3.794 16.131 6.790 1.00 93.62 209 ILE A C 1
ATOM 1600 O O . ILE A 1 209 ? -4.009 17.104 6.067 1.00 93.62 209 ILE A O 1
ATOM 1604 N N . THR A 1 210 ? -2.848 15.224 6.533 1.00 90.25 210 THR A N 1
ATOM 1605 C CA . THR A 1 210 ? -1.912 15.283 5.404 1.00 90.25 210 THR A CA 1
ATOM 1606 C C . THR A 1 210 ? -2.535 14.740 4.119 1.00 90.25 210 THR A C 1
ATOM 1608 O O . THR A 1 210 ? -2.518 15.410 3.094 1.00 90.25 210 THR A O 1
ATOM 1611 N N . TYR A 1 211 ? -3.123 13.544 4.168 1.00 91.56 211 TYR A N 1
ATOM 1612 C CA . TYR A 1 211 ? -3.680 12.839 3.010 1.00 91.56 211 TYR A CA 1
ATOM 1613 C C . TYR A 1 211 ? -5.209 12.918 3.019 1.00 91.56 211 TYR A C 1
ATOM 1615 O O . TYR A 1 211 ? -5.916 11.916 3.168 1.00 91.56 211 TYR A O 1
ATOM 1623 N N . GLN A 1 212 ? -5.727 14.142 2.909 1.00 90.94 212 GLN A N 1
ATOM 1624 C CA . GLN A 1 212 ? -7.162 14.404 2.995 1.00 90.94 212 GLN A CA 1
ATOM 1625 C C . GLN A 1 212 ? -7.940 13.600 1.948 1.00 90.94 212 GLN A C 1
ATOM 1627 O O . GLN A 1 212 ? -7.637 13.638 0.760 1.00 90.94 212 GLN A O 1
ATOM 1632 N N . GLY A 1 213 ? -8.966 12.878 2.399 1.00 91.31 213 GLY A N 1
ATOM 1633 C CA . GLY A 1 213 ? -9.851 12.122 1.511 1.00 91.31 213 GLY A CA 1
ATOM 1634 C C . GLY A 1 213 ? -9.285 10.794 1.002 1.00 91.31 213 GLY A C 1
ATOM 1635 O O . GLY A 1 213 ? -9.991 10.108 0.270 1.00 91.31 213 GLY A O 1
ATOM 1636 N N . ARG A 1 214 ? -8.066 10.389 1.398 1.00 95.38 214 ARG A N 1
ATOM 1637 C CA . ARG A 1 214 ? -7.541 9.063 1.046 1.00 95.38 214 ARG A CA 1
ATOM 1638 C C . ARG A 1 214 ? -8.464 7.969 1.583 1.00 95.38 214 ARG A C 1
ATOM 1640 O O . ARG A 1 214 ? -8.704 7.869 2.787 1.00 95.38 214 ARG A O 1
ATOM 1647 N N . THR A 1 215 ? -8.973 7.151 0.675 1.00 96.75 215 THR A N 1
ATOM 1648 C CA . THR A 1 215 ? -10.093 6.242 0.934 1.00 96.75 215 THR A CA 1
ATOM 164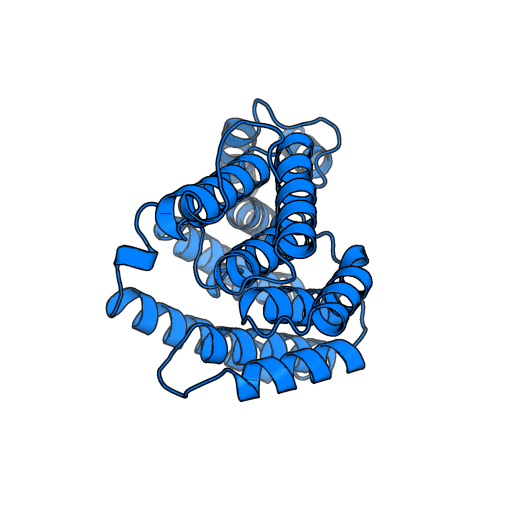9 C C . THR A 1 215 ? -9.730 5.076 1.846 1.00 96.75 215 THR A C 1
ATOM 1651 O O . THR A 1 215 ? -10.458 4.831 2.806 1.00 96.75 215 THR A O 1
ATOM 1654 N N . ASN A 1 216 ? -8.572 4.437 1.651 1.00 96.88 216 ASN A N 1
ATOM 1655 C CA . ASN A 1 216 ? -8.070 3.392 2.556 1.00 96.88 216 ASN A CA 1
ATOM 1656 C C . ASN A 1 216 ? -7.888 3.921 3.985 1.00 96.88 216 ASN A C 1
ATOM 1658 O O . ASN A 1 216 ? -8.276 3.264 4.945 1.00 96.88 216 ASN A O 1
ATOM 1662 N N . MET A 1 217 ? -7.386 5.149 4.139 1.00 97.75 217 MET A N 1
ATOM 1663 C CA . MET A 1 217 ? -7.205 5.770 5.452 1.00 97.75 217 MET A CA 1
ATOM 1664 C C . MET A 1 217 ? -8.539 6.119 6.131 1.00 97.75 217 MET A C 1
ATOM 1666 O O . MET A 1 217 ? -8.678 5.946 7.341 1.00 97.75 217 MET A O 1
ATOM 1670 N N . LEU A 1 218 ? -9.543 6.577 5.368 1.00 98.12 218 LEU A N 1
ATOM 1671 C CA . LEU A 1 218 ? -10.911 6.772 5.870 1.00 98.12 218 LEU A CA 1
ATOM 1672 C C . LEU A 1 218 ? -11.534 5.447 6.327 1.00 98.12 218 LEU A C 1
ATOM 1674 O O . LEU A 1 218 ? -12.165 5.400 7.384 1.00 98.12 218 LEU A O 1
ATOM 1678 N N . LEU A 1 219 ? -11.342 4.381 5.549 1.00 97.81 219 LEU A N 1
ATOM 1679 C CA . LEU A 1 219 ? -11.833 3.046 5.875 1.00 97.81 219 LEU A CA 1
ATOM 1680 C C . LEU A 1 219 ? -11.139 2.487 7.126 1.00 97.81 219 LEU A C 1
ATOM 1682 O O . LEU A 1 219 ? -11.817 2.042 8.050 1.00 97.81 219 LEU A O 1
ATOM 1686 N N . GLY A 1 220 ? -9.812 2.597 7.213 1.00 98.12 220 GLY A N 1
ATOM 1687 C CA . GLY A 1 220 ? -9.033 2.237 8.399 1.00 98.12 220 GLY A CA 1
ATOM 1688 C C . GLY A 1 220 ? -9.483 2.997 9.649 1.00 98.12 220 GLY A C 1
ATOM 1689 O O . GLY A 1 220 ? -9.720 2.386 10.690 1.00 98.12 220 GLY A O 1
ATOM 1690 N N . ALA A 1 221 ? -9.716 4.311 9.538 1.00 98.56 221 ALA A N 1
ATOM 1691 C CA . ALA A 1 221 ? -10.256 5.120 10.632 1.00 98.56 221 ALA A CA 1
ATOM 1692 C C . ALA A 1 221 ? -11.646 4.643 11.080 1.00 98.56 221 ALA A C 1
ATOM 1694 O O . ALA A 1 221 ? -11.935 4.613 12.276 1.00 98.56 221 ALA A O 1
ATOM 1695 N N . ALA A 1 222 ? -12.515 4.263 10.138 1.00 98.12 222 ALA A N 1
ATOM 1696 C CA . ALA A 1 222 ? -13.828 3.716 10.459 1.00 98.12 222 ALA A CA 1
ATOM 1697 C C . ALA A 1 222 ? -13.723 2.367 11.185 1.00 98.12 222 ALA A C 1
ATOM 1699 O O . ALA A 1 222 ? -14.356 2.196 12.226 1.00 98.12 222 ALA A O 1
ATOM 1700 N N . ARG A 1 223 ? -12.884 1.450 10.685 1.00 97.94 223 ARG A N 1
ATOM 1701 C CA . ARG A 1 223 ? -12.622 0.141 11.306 1.00 97.94 223 ARG A CA 1
ATOM 1702 C C . ARG A 1 223 ? -12.064 0.296 12.726 1.00 97.94 223 ARG A C 1
ATOM 1704 O O . ARG A 1 223 ? -12.582 -0.314 13.656 1.00 97.94 223 ARG A O 1
ATOM 1711 N N . ALA A 1 224 ? -11.078 1.173 12.916 1.00 98.56 224 ALA A N 1
ATOM 1712 C CA . ALA A 1 224 ? -10.511 1.458 14.233 1.00 98.56 224 ALA A CA 1
ATOM 1713 C C . ALA A 1 224 ? -11.539 2.090 15.187 1.00 98.56 224 ALA A C 1
ATOM 1715 O O . ALA A 1 224 ? -11.611 1.715 16.353 1.00 98.56 224 ALA A O 1
ATOM 1716 N N . ALA A 1 225 ? -12.389 2.998 14.696 1.00 98.25 225 ALA A N 1
ATOM 1717 C CA . ALA A 1 225 ? -13.462 3.577 15.500 1.00 98.25 225 ALA A CA 1
ATOM 1718 C C . ALA A 1 225 ? -14.489 2.523 15.947 1.00 98.25 225 ALA A C 1
ATOM 1720 O O . ALA A 1 225 ? -14.873 2.528 17.115 1.00 98.25 225 ALA A O 1
ATOM 1721 N N . LEU A 1 226 ? -14.886 1.595 15.069 1.00 96.88 226 LEU A N 1
ATOM 1722 C CA . LEU A 1 226 ? -15.763 0.476 15.434 1.00 96.88 226 LEU A CA 1
ATOM 1723 C C . LEU A 1 226 ? -15.133 -0.422 16.499 1.00 96.88 226 LEU A C 1
ATOM 1725 O O . LEU A 1 226 ? -15.799 -0.762 17.467 1.00 96.88 226 LEU A O 1
ATOM 1729 N N . ALA A 1 227 ? -13.843 -0.736 16.368 1.00 97.69 227 ALA A N 1
ATOM 1730 C CA . ALA A 1 227 ? -13.105 -1.532 17.351 1.00 97.69 227 ALA A CA 1
ATOM 1731 C C . ALA A 1 227 ? -12.925 -0.832 18.717 1.00 97.69 227 ALA A C 1
ATOM 1733 O O . ALA A 1 227 ? -12.450 -1.450 19.665 1.00 97.69 227 ALA A O 1
ATOM 1734 N N . THR A 1 228 ? -13.310 0.444 18.828 1.00 96.75 228 THR A N 1
ATOM 1735 C CA . THR A 1 228 ? -13.364 1.213 20.087 1.00 96.75 228 THR A CA 1
ATOM 1736 C C . THR A 1 228 ? -14.797 1.573 20.501 1.00 96.75 228 THR A C 1
ATOM 1738 O O . THR A 1 228 ? -14.997 2.518 21.262 1.00 96.75 228 THR A O 1
ATOM 1741 N N . ASP A 1 229 ? -15.802 0.886 19.944 1.00 96.38 229 ASP A N 1
ATOM 1742 C CA . ASP A 1 229 ? -17.237 1.126 20.168 1.00 96.38 229 ASP A CA 1
ATOM 1743 C C . ASP A 1 229 ? -17.703 2.562 19.843 1.00 96.38 229 ASP A C 1
ATOM 1745 O O . ASP A 1 229 ? -18.754 3.036 20.283 1.00 96.38 229 ASP A O 1
ATOM 1749 N N . ASN A 1 230 ? -16.947 3.286 19.013 1.00 96.50 230 ASN A N 1
ATOM 1750 C CA . ASN A 1 230 ? -17.223 4.672 18.646 1.00 96.50 230 ASN A CA 1
ATOM 1751 C C . ASN A 1 230 ? -17.987 4.760 17.315 1.00 96.50 230 ASN A C 1
ATOM 1753 O O . ASN A 1 230 ? -17.498 5.294 16.310 1.00 96.50 230 ASN A O 1
ATOM 1757 N N . LEU A 1 231 ? -19.221 4.247 17.315 1.00 95.06 231 LEU A N 1
ATOM 1758 C CA . LEU A 1 231 ? -20.071 4.161 16.120 1.00 95.06 231 LEU A CA 1
ATOM 1759 C C . LEU A 1 231 ? -20.313 5.526 15.454 1.00 95.06 231 LEU A C 1
ATOM 1761 O O . LEU A 1 231 ? -20.310 5.636 14.227 1.00 95.06 231 LEU A O 1
ATOM 1765 N N . THR A 1 232 ? -20.468 6.590 16.246 1.00 95.75 232 THR A N 1
ATOM 1766 C CA . THR A 1 232 ? -20.635 7.959 15.731 1.00 95.75 232 THR A CA 1
ATOM 1767 C C . THR A 1 232 ? -19.441 8.387 14.875 1.00 95.75 232 THR A C 1
ATOM 1769 O O . THR A 1 232 ? -19.619 8.943 13.788 1.00 95.75 232 THR A O 1
ATOM 1772 N N . THR A 1 233 ? -18.219 8.106 15.334 1.00 97.06 233 THR A N 1
ATOM 1773 C CA . THR A 1 233 ? -16.995 8.425 14.587 1.00 97.06 233 THR A CA 1
ATOM 1774 C C . THR A 1 233 ? -16.844 7.537 13.357 1.00 97.06 233 THR A C 1
ATOM 1776 O O . THR A 1 233 ? -16.515 8.054 12.287 1.00 97.06 233 THR A O 1
ATOM 1779 N N . ALA A 1 234 ? -17.151 6.242 13.470 1.00 97.12 234 ALA A N 1
ATOM 1780 C CA . ALA A 1 234 ? -17.126 5.319 12.338 1.00 97.12 234 ALA A CA 1
ATOM 1781 C C . ALA A 1 234 ? -18.064 5.777 11.209 1.00 97.12 234 ALA A C 1
ATOM 1783 O O . ALA A 1 234 ? -17.618 5.999 10.081 1.00 97.12 234 ALA A O 1
ATOM 1784 N N . ARG A 1 235 ? -19.342 6.041 11.524 1.00 95.31 235 ARG A N 1
ATOM 1785 C CA . ARG A 1 235 ? -20.334 6.531 10.550 1.00 95.31 235 ARG A CA 1
ATOM 1786 C C . ARG A 1 235 ? -19.917 7.858 9.908 1.00 95.31 235 ARG A C 1
ATOM 1788 O O . ARG A 1 235 ? -20.203 8.082 8.734 1.00 95.31 235 ARG A O 1
ATOM 1795 N N . ARG A 1 236 ? -19.221 8.742 10.637 1.00 96.38 236 ARG A N 1
ATOM 1796 C CA . ARG A 1 236 ? -18.696 10.002 10.080 1.00 96.38 236 ARG A CA 1
ATOM 1797 C C . ARG A 1 236 ? -17.655 9.759 8.984 1.00 96.38 236 ARG A C 1
ATOM 1799 O O . ARG A 1 236 ? -17.732 10.413 7.946 1.00 96.38 236 ARG A O 1
ATOM 1806 N N . TYR A 1 237 ? -16.699 8.852 9.191 1.00 97.69 237 TYR A N 1
ATOM 1807 C CA . TYR A 1 237 ? -15.699 8.534 8.162 1.00 97.69 237 TYR A CA 1
ATOM 1808 C C . TYR A 1 237 ? -16.309 7.798 6.975 1.00 97.69 237 TYR A C 1
ATOM 1810 O O . TYR A 1 237 ? -16.021 8.151 5.834 1.00 97.69 237 TYR A O 1
ATOM 1818 N N . LEU A 1 238 ? -17.215 6.854 7.232 1.00 95.75 238 LEU A N 1
ATOM 1819 C CA . LEU A 1 238 ? -17.903 6.117 6.174 1.00 95.75 238 LEU A CA 1
ATOM 1820 C C . LEU A 1 238 ? -18.804 7.009 5.321 1.00 95.75 238 LEU A C 1
ATOM 1822 O O . LEU A 1 238 ? -18.881 6.802 4.116 1.00 95.75 238 LEU A O 1
ATOM 1826 N N . ARG A 1 239 ? -19.430 8.041 5.899 1.00 94.56 239 ARG A N 1
ATOM 1827 C CA . ARG A 1 239 ? -20.182 9.030 5.115 1.00 94.56 239 ARG A CA 1
ATOM 1828 C C . ARG A 1 239 ? -19.274 9.781 4.141 1.00 94.56 239 ARG A C 1
ATOM 1830 O O . ARG A 1 239 ? -19.582 9.829 2.957 1.00 94.56 239 ARG A O 1
ATOM 1837 N N . ARG A 1 240 ? -18.125 10.282 4.610 1.00 95.44 240 ARG A N 1
ATOM 1838 C CA . ARG A 1 240 ? -17.132 10.932 3.732 1.00 95.44 240 ARG A CA 1
ATOM 1839 C C . ARG A 1 240 ? -16.658 9.989 2.626 1.00 95.44 240 ARG A C 1
ATOM 1841 O O . ARG A 1 240 ? -16.545 10.396 1.479 1.00 95.44 240 ARG A O 1
ATOM 1848 N N . LEU A 1 241 ? -16.425 8.723 2.968 1.00 95.12 241 LEU A N 1
ATOM 1849 C CA . LEU A 1 241 ? -16.051 7.702 1.995 1.00 95.12 241 LEU A CA 1
ATOM 1850 C C . LEU A 1 241 ? -17.163 7.467 0.959 1.00 95.12 241 LEU A C 1
ATOM 1852 O O . LEU A 1 241 ? -16.883 7.418 -0.232 1.00 95.12 241 LEU A O 1
ATOM 1856 N N . SER A 1 242 ? -18.427 7.401 1.390 1.00 92.44 242 SER A N 1
ATOM 1857 C CA . SER A 1 242 ? -19.580 7.249 0.492 1.00 92.44 242 SER A CA 1
ATOM 1858 C C . SER A 1 242 ? -19.783 8.444 -0.444 1.00 92.44 242 SER A C 1
ATOM 1860 O O . SER A 1 242 ? -20.223 8.255 -1.572 1.00 92.44 242 SER A O 1
ATOM 1862 N N . GLU A 1 243 ? -19.416 9.655 -0.014 1.00 92.81 243 GLU A N 1
ATOM 1863 C CA . GLU A 1 243 ? -19.423 10.850 -0.867 1.00 92.81 243 GLU A CA 1
ATOM 1864 C C . GLU A 1 243 ? -18.361 10.734 -1.970 1.00 92.81 243 GLU A C 1
ATOM 1866 O O . GLU A 1 243 ? -18.663 10.964 -3.140 1.00 92.81 243 GLU A O 1
ATOM 1871 N N . THR A 1 244 ? -17.139 10.303 -1.629 1.00 93.56 244 THR A N 1
ATOM 1872 C CA . THR A 1 244 ? -16.079 10.021 -2.616 1.00 93.56 244 THR A CA 1
ATOM 1873 C C . THR A 1 244 ? -16.466 8.883 -3.565 1.00 93.56 244 THR A C 1
ATOM 1875 O O . THR A 1 244 ? -16.161 8.936 -4.754 1.00 93.56 244 THR A O 1
ATOM 1878 N N . TRP A 1 245 ? -17.181 7.876 -3.063 1.00 95.06 245 TRP A N 1
ATOM 1879 C CA . TRP A 1 245 ? -17.625 6.696 -3.809 1.00 95.06 245 TRP A CA 1
ATOM 1880 C C . TRP A 1 245 ? -19.051 6.795 -4.359 1.00 95.06 245 TRP A C 1
ATOM 1882 O O . TRP A 1 245 ? -19.646 5.774 -4.709 1.00 95.06 245 TRP A O 1
ATOM 1892 N N . ALA A 1 246 ? -19.602 8.003 -4.504 1.00 91.19 246 ALA A N 1
ATOM 1893 C CA . ALA A 1 246 ? -20.945 8.196 -5.054 1.00 91.19 246 ALA A CA 1
ATOM 1894 C C . ALA A 1 246 ? -21.102 7.584 -6.463 1.00 91.19 246 ALA A C 1
ATOM 1896 O O . ALA A 1 246 ? -22.170 7.080 -6.808 1.00 91.19 246 ALA A O 1
ATOM 1897 N N . GLY A 1 247 ? -20.022 7.590 -7.254 1.00 90.69 247 GLY A N 1
ATOM 1898 C CA . GLY A 1 247 ? -19.932 6.955 -8.573 1.00 90.69 247 GLY A CA 1
ATOM 1899 C C . GLY A 1 247 ? -19.149 5.637 -8.601 1.00 90.69 247 GLY A C 1
ATOM 1900 O O . GLY A 1 247 ? -18.830 5.165 -9.688 1.00 90.69 247 GLY A O 1
ATOM 1901 N N . ALA A 1 248 ? -18.806 5.056 -7.445 1.00 94.50 248 ALA A N 1
ATOM 1902 C CA . ALA A 1 248 ? -17.982 3.851 -7.394 1.00 94.50 248 ALA A CA 1
ATOM 1903 C C . ALA A 1 248 ? -18.713 2.631 -7.967 1.00 94.50 248 ALA A C 1
ATOM 1905 O O . ALA A 1 248 ? -19.914 2.414 -7.741 1.00 94.50 248 ALA A O 1
ATOM 1906 N N . GLU A 1 249 ? -17.960 1.781 -8.652 1.00 94.94 249 GLU A N 1
ATOM 1907 C CA . GLU A 1 249 ? -18.471 0.574 -9.290 1.00 94.94 249 GLU A CA 1
ATOM 1908 C C . GLU A 1 249 ? -18.998 -0.430 -8.255 1.00 94.94 249 GLU A C 1
ATOM 1910 O O . GLU A 1 249 ? -18.571 -0.469 -7.100 1.00 94.94 249 GLU A O 1
ATOM 1915 N N . GLN A 1 250 ? -19.984 -1.244 -8.643 1.00 89.69 250 GLN A N 1
ATOM 1916 C CA . GLN A 1 250 ? -20.642 -2.165 -7.704 1.00 89.69 250 GLN A CA 1
ATOM 1917 C C . GLN A 1 250 ? -19.718 -3.278 -7.200 1.00 89.69 250 GLN A C 1
ATOM 1919 O O . GLN A 1 250 ? -19.891 -3.766 -6.090 1.00 89.69 250 GLN A O 1
ATOM 1924 N N . ASN A 1 251 ? -18.727 -3.657 -8.001 1.00 88.19 251 ASN A N 1
ATOM 1925 C CA . ASN A 1 251 ? -17.726 -4.668 -7.678 1.00 88.19 251 ASN A CA 1
ATOM 1926 C C . ASN A 1 251 ? -16.516 -4.103 -6.913 1.00 88.19 251 ASN A C 1
ATOM 1928 O O . ASN A 1 251 ? -15.531 -4.820 -6.747 1.00 88.19 251 ASN A O 1
ATOM 1932 N N . HIS A 1 252 ? -16.554 -2.842 -6.466 1.00 91.81 252 HIS A N 1
ATOM 1933 C CA . HIS A 1 252 ? -15.461 -2.275 -5.685 1.00 91.81 252 HIS A CA 1
ATOM 1934 C C . HIS A 1 252 ? -15.253 -3.072 -4.375 1.00 91.81 252 HIS A C 1
ATOM 1936 O O . HIS A 1 252 ? -16.227 -3.250 -3.633 1.00 91.81 252 HIS A O 1
ATOM 1942 N N . PRO A 1 253 ? -14.017 -3.510 -4.040 1.00 90.44 253 PRO A N 1
ATOM 1943 C CA . PRO A 1 253 ? -13.764 -4.495 -2.977 1.00 90.44 253 PRO A CA 1
ATOM 1944 C C . PRO A 1 253 ? -14.366 -4.152 -1.609 1.00 90.44 253 PRO A C 1
ATOM 1946 O O . PRO A 1 253 ? -14.847 -5.032 -0.901 1.00 90.44 253 PRO A O 1
ATOM 1949 N N . PHE A 1 254 ? -14.395 -2.866 -1.253 1.00 92.12 254 PHE A N 1
ATOM 1950 C CA . PHE A 1 254 ? -14.843 -2.408 0.069 1.00 92.12 254 PHE A CA 1
ATOM 1951 C C . PHE A 1 254 ? -16.277 -1.866 0.097 1.00 92.12 254 PHE A C 1
ATOM 1953 O O . PHE A 1 254 ? -16.766 -1.467 1.152 1.00 92.12 254 PHE A O 1
ATOM 1960 N N . LYS A 1 255 ? -16.980 -1.813 -1.042 1.00 86.88 255 LYS A N 1
ATOM 1961 C CA . LYS A 1 255 ? -18.294 -1.151 -1.112 1.00 86.88 255 LYS A CA 1
ATOM 1962 C C . LYS A 1 255 ? -19.340 -1.850 -0.243 1.00 86.88 255 LYS A C 1
ATOM 1964 O O . LYS A 1 255 ? -20.094 -1.182 0.460 1.00 86.88 255 LYS A O 1
ATOM 1969 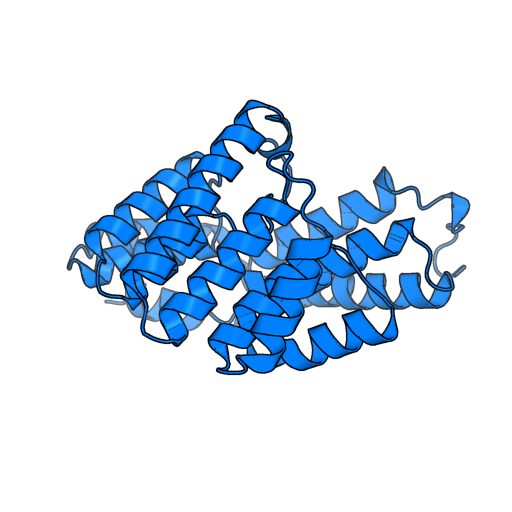N N . ASN A 1 256 ? -19.345 -3.183 -0.245 1.00 86.12 256 ASN A N 1
ATOM 1970 C CA . ASN A 1 256 ? -20.270 -3.973 0.570 1.00 86.12 256 ASN A CA 1
ATOM 1971 C C . ASN A 1 256 ? -20.051 -3.745 2.072 1.00 86.12 256 ASN A C 1
ATOM 1973 O O . ASN A 1 256 ? -21.021 -3.539 2.798 1.00 86.12 256 ASN A O 1
ATOM 1977 N N . GLU A 1 257 ? -18.792 -3.711 2.520 1.00 88.69 257 GLU A N 1
ATOM 1978 C CA . GLU A 1 257 ? -18.434 -3.421 3.914 1.00 88.69 257 GLU A CA 1
ATOM 1979 C C . GLU A 1 257 ? -18.953 -2.042 4.344 1.00 88.69 257 GLU A C 1
ATOM 1981 O O . GLU A 1 257 ? -19.641 -1.920 5.359 1.00 88.69 257 GLU A O 1
ATOM 1986 N N . VAL A 1 258 ? -18.690 -1.008 3.537 1.00 88.75 258 VAL A N 1
ATOM 1987 C CA . VAL A 1 258 ? -19.138 0.363 3.825 1.00 88.75 258 VAL A CA 1
ATOM 1988 C C . VAL A 1 258 ? -20.660 0.440 3.943 1.00 88.75 258 VAL A C 1
ATOM 1990 O O . VAL A 1 258 ? -21.174 1.027 4.898 1.00 88.75 258 VAL A O 1
ATOM 1993 N N . MET A 1 259 ? -21.389 -0.172 3.007 1.00 86.38 259 MET A N 1
ATOM 1994 C CA . MET A 1 259 ? -22.854 -0.169 3.018 1.00 86.38 259 MET A CA 1
ATOM 1995 C C . MET A 1 259 ? -23.425 -0.921 4.223 1.00 86.38 259 MET A C 1
ATOM 1997 O O . MET A 1 259 ? -24.371 -0.442 4.849 1.00 86.38 259 MET A O 1
ATOM 2001 N N . GLN A 1 260 ? -22.836 -2.063 4.581 1.00 85.56 260 GLN A N 1
ATOM 2002 C CA . GLN A 1 260 ? -23.274 -2.852 5.728 1.00 85.56 260 GLN A CA 1
ATOM 2003 C C . GLN A 1 260 ? -23.135 -2.064 7.034 1.00 85.56 260 GLN A C 1
ATOM 2005 O O . GLN A 1 260 ? -24.076 -2.040 7.826 1.00 85.56 260 GLN A O 1
ATOM 2010 N N . ILE A 1 261 ? -22.010 -1.378 7.249 1.00 84.88 261 ILE A N 1
ATOM 2011 C CA . ILE A 1 261 ? -21.796 -0.594 8.473 1.00 84.88 261 ILE A CA 1
ATOM 2012 C C . ILE A 1 261 ? -22.710 0.637 8.514 1.00 84.88 261 ILE A C 1
ATOM 2014 O O . ILE A 1 261 ? -23.234 0.974 9.571 1.00 84.88 261 ILE A O 1
ATOM 2018 N N . LEU A 1 262 ? -22.932 1.314 7.382 1.00 87.31 262 LEU A N 1
ATOM 2019 C CA . LEU A 1 262 ? -23.826 2.478 7.331 1.00 87.31 262 LEU A CA 1
ATOM 2020 C C . LEU A 1 262 ? -25.302 2.126 7.579 1.00 87.31 262 LEU A C 1
ATOM 2022 O O . LEU A 1 262 ? -26.070 3.012 7.951 1.00 87.31 262 LEU A O 1
ATOM 2026 N N . SER A 1 263 ? -25.693 0.867 7.360 1.00 83.81 263 SER A N 1
ATOM 2027 C CA . SER A 1 263 ? -27.063 0.381 7.573 1.00 83.81 263 SER A CA 1
ATOM 2028 C C . SER A 1 263 ? -27.388 -0.018 9.019 1.00 83.81 263 SER A C 1
ATOM 2030 O O . SER A 1 263 ? -28.566 -0.150 9.352 1.00 83.81 263 SER A O 1
ATOM 2032 N N . GLN A 1 264 ? -26.365 -0.206 9.859 1.00 71.56 264 GLN A N 1
ATOM 2033 C CA . GLN A 1 264 ? -26.488 -0.433 11.304 1.00 71.56 264 GLN A CA 1
ATOM 2034 C C . GLN A 1 264 ? -26.628 0.900 12.015 1.00 71.56 264 GLN A C 1
ATOM 2036 O O . GLN A 1 264 ? -27.420 1.015 12.975 1.00 71.56 264 GLN A O 1
#

Sequence (264 aa):
VEQHGWQLEDLNNHDYGHLLRFANYGYLQAGIASEAAKIRQRVLQDFVASGGAAEIAAPLADIWARWVIDLEQWQQTDTLAELAREHALRQPNIWTAIGLGAVRNGNLALAQEALTVLSDLADGSASEGDIAALQVEGLIRIAEGSTQQGLSLLSDAIKINTEMNRRNPVTLIGIPPRPIKPSRELYGEALLETGNATLALQEFQTGLITYQGRTNMLLGAARAALATDNLTTARRYLRRLSETWAGAEQNHPFKNEVMQILSQ

pLDDT: mean 91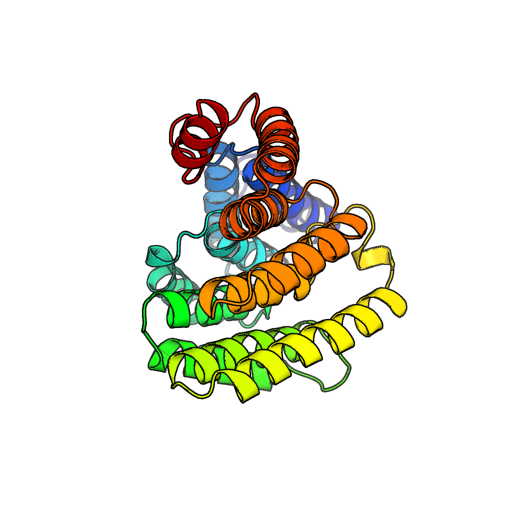.73, std 11.95, range [37.47, 98.88]